Protein AF-A0A316AS11-F1 (afdb_monomer_lite)

pLDDT: mean 76.29, std 13.9, range [40.97, 95.06]

Radius of gyration: 31.16 Å; chains: 1; bounding box: 71×31×83 Å

Sequence (195 aa):
MIQKSISTLSAVLVLALAHVGCCLLPLVALASSSIPFFSFLSEYQDVVAFFQLGMLAYLGFHLSRHYTGKERFHSSLERLTYHLGLVFTVLSLVVGHFEPFHTENQRIAQQQFQFFKTHRRTVLGFTGTFDAGSIKKEITLVKGIRSCRQVALPEAPPTKGSTIGFSITYQTEQVSLEQLIEAFRQKGHRVWVQE

Organism: NCBI:txid1082580

Structure (mmCIF, N/CA/C/O backbone):
data_AF-A0A316AS11-F1
#
_entry.id   AF-A0A316AS11-F1
#
loop_
_atom_site.group_PDB
_atom_site.id
_atom_site.type_symbol
_atom_site.label_atom_id
_atom_site.label_alt_id
_atom_site.label_comp_id
_atom_site.label_asym_id
_atom_site.label_entity_id
_atom_site.label_seq_id
_atom_site.pdbx_PDB_ins_code
_atom_site.Cartn_x
_atom_site.Cartn_y
_atom_site.Cartn_z
_atom_site.occupancy
_atom_site.B_iso_or_equiv
_atom_site.auth_seq_id
_atom_site.auth_comp_id
_atom_site.auth_asym_id
_atom_site.auth_atom_id
_atom_site.pdbx_PDB_model_num
ATOM 1 N N . MET A 1 1 ? 27.652 13.247 -50.507 1.00 41.88 1 MET A N 1
ATOM 2 C CA . MET A 1 1 ? 27.847 13.366 -49.038 1.00 41.88 1 MET A CA 1
ATOM 3 C C . MET A 1 1 ? 26.699 14.096 -48.338 1.00 41.88 1 MET A C 1
ATOM 5 O O . MET A 1 1 ? 26.241 13.597 -47.320 1.00 41.88 1 MET A O 1
ATOM 9 N N . ILE A 1 2 ? 26.169 15.192 -48.896 1.00 41.81 2 ILE A N 1
ATOM 10 C CA . ILE A 1 2 ? 25.086 16.004 -48.295 1.00 41.81 2 ILE A CA 1
ATOM 11 C C . ILE A 1 2 ? 23.794 15.197 -48.033 1.00 41.81 2 ILE A C 1
ATOM 13 O O . ILE A 1 2 ? 23.191 15.309 -46.973 1.00 41.81 2 ILE A O 1
ATOM 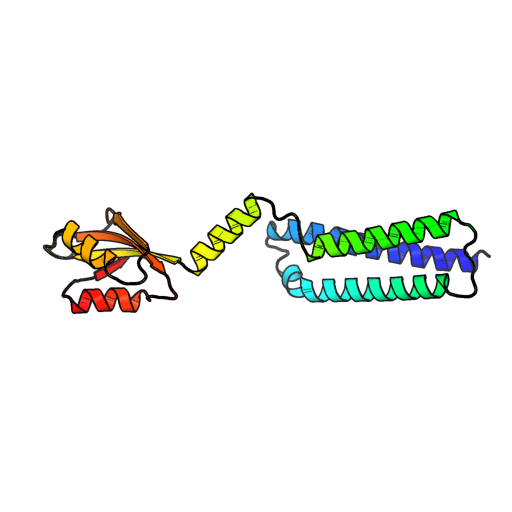17 N N . GLN A 1 3 ? 23.415 14.295 -48.942 1.00 40.97 3 GLN A N 1
ATOM 18 C CA . GLN A 1 3 ? 22.179 13.507 -48.819 1.00 40.97 3 GLN A CA 1
ATOM 19 C C . GLN A 1 3 ? 22.213 12.466 -47.678 1.00 40.97 3 GLN A C 1
ATOM 21 O O . GLN A 1 3 ? 21.189 12.208 -47.053 1.00 40.97 3 GLN A O 1
ATOM 26 N N . LYS A 1 4 ? 23.398 11.921 -47.344 1.00 45.16 4 LYS A N 1
ATOM 27 C CA . LYS A 1 4 ? 23.571 11.053 -46.162 1.00 45.16 4 LYS A CA 1
ATOM 28 C C . LYS A 1 4 ? 23.426 11.861 -44.865 1.00 45.16 4 LYS A C 1
ATOM 30 O O . LYS A 1 4 ? 22.744 11.403 -43.956 1.00 45.16 4 LYS A O 1
ATOM 35 N N . SER A 1 5 ? 23.975 13.081 -44.844 1.00 45.38 5 SER A N 1
ATOM 36 C CA . SER A 1 5 ? 23.954 14.002 -43.697 1.00 45.38 5 SER A CA 1
ATOM 37 C C . SER A 1 5 ? 22.543 14.499 -43.335 1.00 45.38 5 SER A C 1
ATOM 39 O O . SER A 1 5 ? 22.194 14.543 -42.155 1.00 45.38 5 SER A O 1
ATOM 41 N N . ILE A 1 6 ? 21.695 14.787 -44.330 1.00 52.84 6 ILE A N 1
ATOM 42 C CA . ILE A 1 6 ? 20.301 15.213 -44.097 1.00 52.84 6 ILE A CA 1
ATOM 43 C C . ILE A 1 6 ? 19.464 14.066 -43.506 1.00 52.84 6 ILE A C 1
ATOM 45 O O . ILE A 1 6 ? 18.706 14.282 -42.559 1.00 52.84 6 ILE A O 1
ATOM 49 N N . SER A 1 7 ? 19.642 12.832 -44.000 1.00 55.88 7 SER A N 1
ATOM 50 C CA . SER A 1 7 ? 18.910 11.678 -43.453 1.00 55.88 7 SER A CA 1
ATOM 51 C C . SER A 1 7 ? 19.316 11.389 -42.003 1.00 55.88 7 SER A C 1
ATOM 53 O O . SER A 1 7 ? 18.451 11.164 -41.156 1.00 55.88 7 SER A O 1
ATOM 55 N N . THR A 1 8 ? 20.607 11.523 -41.674 1.00 55.38 8 THR A N 1
ATOM 56 C CA . THR A 1 8 ? 21.099 11.344 -40.303 1.00 55.38 8 THR A CA 1
ATOM 57 C C . THR A 1 8 ? 20.622 12.447 -39.363 1.00 55.38 8 THR A C 1
ATOM 59 O O . THR A 1 8 ? 20.301 12.149 -38.220 1.00 55.38 8 THR A O 1
ATOM 62 N N . LEU A 1 9 ? 20.495 13.696 -39.828 1.00 54.78 9 LEU A N 1
ATOM 63 C CA . LEU A 1 9 ? 20.002 14.800 -38.998 1.00 54.78 9 LEU A CA 1
ATOM 64 C C . LEU A 1 9 ? 18.535 14.596 -38.599 1.00 54.78 9 LEU A C 1
ATOM 66 O O . LEU A 1 9 ? 18.186 14.767 -37.434 1.00 54.78 9 LEU A O 1
ATOM 70 N N . SER A 1 10 ? 17.687 14.184 -39.548 1.00 63.22 10 SER A N 1
ATOM 71 C CA . SER A 1 10 ? 16.273 13.900 -39.268 1.00 63.22 10 SER A CA 1
ATOM 72 C C . SER A 1 10 ? 16.103 12.742 -38.279 1.00 63.22 10 SER A C 1
ATOM 74 O O . SER A 1 10 ? 15.322 12.848 -37.337 1.00 63.22 10 SER A O 1
ATOM 76 N N . ALA A 1 11 ? 16.903 11.680 -38.424 1.00 58.66 11 ALA A N 1
ATOM 77 C CA . ALA A 1 11 ? 16.896 10.549 -37.505 1.00 58.66 11 ALA A CA 1
ATOM 78 C C . ALA A 1 11 ? 17.377 10.947 -36.101 1.00 58.66 11 ALA A C 1
ATOM 80 O O . ALA A 1 11 ? 16.766 10.548 -35.114 1.00 58.66 11 ALA A O 1
ATOM 81 N N . VAL A 1 12 ? 18.424 11.775 -36.000 1.00 65.88 12 VAL A N 1
ATOM 82 C CA . VAL A 1 12 ? 18.933 12.289 -34.718 1.00 65.88 12 VAL A CA 1
ATOM 83 C C . VAL A 1 12 ? 17.917 13.212 -34.046 1.00 65.88 12 VAL A C 1
ATOM 85 O O . VAL A 1 12 ? 17.729 13.110 -32.838 1.00 65.88 12 VAL A O 1
ATOM 88 N N . LEU A 1 13 ? 17.22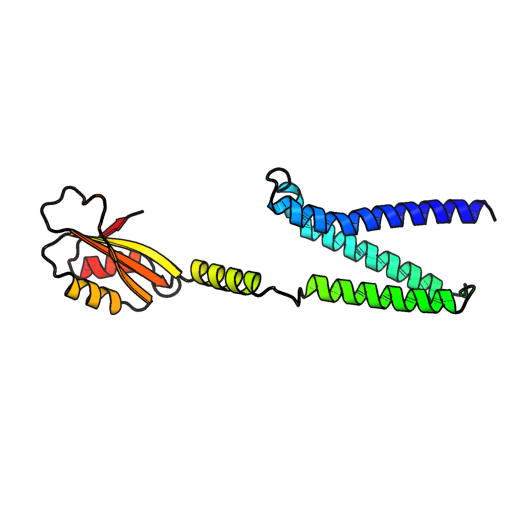1 14.067 -34.801 1.00 66.81 13 LEU A N 1
ATOM 89 C CA . LEU A 1 13 ? 16.189 14.952 -34.256 1.00 66.81 13 LEU A CA 1
ATOM 90 C C . LEU A 1 13 ? 14.982 14.160 -33.737 1.00 66.81 13 LEU A C 1
ATOM 92 O O . LEU A 1 13 ? 14.518 14.414 -32.628 1.00 66.81 13 LEU A O 1
ATOM 96 N N . VAL A 1 14 ? 14.500 13.176 -34.504 1.00 69.31 14 VAL A N 1
ATOM 97 C CA . VAL A 1 14 ? 13.402 12.291 -34.077 1.00 69.31 14 VAL A CA 1
ATOM 98 C C . VAL A 1 14 ? 13.812 11.489 -32.845 1.00 69.31 14 VAL A C 1
ATOM 100 O O . VAL A 1 14 ? 13.037 11.390 -31.899 1.00 69.31 14 VAL A O 1
ATOM 103 N N . LEU A 1 15 ? 15.044 10.977 -32.814 1.00 65.25 15 LEU A N 1
ATOM 104 C CA . LEU A 1 15 ? 15.576 10.251 -31.668 1.00 65.25 15 LEU A CA 1
ATOM 105 C C . LEU A 1 15 ? 15.708 11.145 -30.428 1.00 65.25 15 LEU A C 1
ATOM 107 O O . LEU A 1 15 ? 15.346 10.725 -29.333 1.00 65.25 15 LEU A O 1
ATOM 111 N N . ALA A 1 16 ? 16.175 12.382 -30.596 1.00 68.44 16 ALA A N 1
ATOM 112 C CA . ALA A 1 16 ? 16.285 13.357 -29.518 1.00 68.44 16 ALA A CA 1
ATOM 113 C C . ALA A 1 16 ? 14.906 13.749 -28.974 1.00 68.44 16 ALA A C 1
ATOM 115 O O . ALA A 1 16 ? 14.718 13.757 -27.763 1.00 68.44 16 ALA A O 1
ATOM 116 N N . LEU A 1 17 ? 13.921 14.006 -29.840 1.00 71.44 17 LEU A N 1
ATOM 117 C CA . LEU A 1 17 ? 12.545 14.302 -29.429 1.00 71.44 17 LEU A CA 1
ATOM 118 C C . LEU A 1 17 ? 11.880 13.103 -28.748 1.00 71.44 17 LEU A C 1
ATOM 120 O O . LEU A 1 17 ? 11.210 13.275 -27.733 1.00 71.44 17 LEU A O 1
ATOM 124 N N . ALA A 1 18 ? 12.108 11.889 -29.252 1.00 66.56 18 ALA A N 1
ATOM 125 C CA . ALA A 1 18 ? 11.637 10.665 -28.618 1.00 66.56 18 ALA A CA 1
ATOM 126 C C . ALA A 1 18 ? 12.296 10.450 -27.248 1.00 66.56 18 ALA A C 1
ATOM 128 O O . ALA A 1 18 ? 11.625 10.022 -26.314 1.00 66.56 18 ALA A O 1
ATOM 129 N N . HIS A 1 19 ? 13.577 10.792 -27.095 1.00 67.25 19 HIS A N 1
ATOM 130 C CA . HIS A 1 19 ? 14.283 10.705 -25.819 1.00 67.25 19 HIS A CA 1
ATOM 131 C C . HIS A 1 19 ? 13.829 11.786 -24.833 1.00 67.25 19 HIS A C 1
ATOM 133 O O . HIS A 1 19 ? 13.587 11.482 -23.673 1.00 67.25 19 HIS A O 1
ATOM 139 N N . VAL A 1 20 ? 13.619 13.022 -25.292 1.00 71.19 20 VAL A N 1
ATOM 140 C CA . VAL A 1 20 ? 13.018 14.104 -24.498 1.00 71.19 20 VAL A CA 1
ATOM 141 C C . VAL A 1 20 ? 11.616 13.706 -24.046 1.00 71.19 20 VAL A C 1
ATOM 143 O O . VAL A 1 20 ? 11.315 13.821 -22.864 1.00 71.19 20 VAL A O 1
ATOM 146 N N . GLY A 1 21 ? 10.794 13.152 -24.940 1.00 66.75 21 GLY A N 1
ATOM 147 C CA . GLY A 1 21 ? 9.492 12.587 -24.596 1.00 66.75 21 GLY A CA 1
ATOM 148 C C . GLY A 1 21 ? 9.612 11.456 -23.575 1.00 66.75 21 GLY A C 1
ATOM 149 O O . GLY A 1 21 ? 8.926 11.485 -22.565 1.00 66.75 21 GLY A O 1
ATOM 150 N N . CYS A 1 22 ? 10.528 10.509 -23.783 1.00 65.44 22 CYS A N 1
ATOM 151 C CA . CYS A 1 22 ? 10.764 9.358 -22.908 1.00 65.44 22 CYS A CA 1
ATOM 152 C C . CYS A 1 22 ? 11.313 9.732 -21.521 1.00 65.44 22 CYS A C 1
ATOM 154 O O . CYS A 1 22 ? 11.000 9.051 -20.552 1.00 65.44 22 CYS A O 1
ATOM 156 N N . CYS A 1 23 ? 12.113 10.794 -21.413 1.00 65.69 23 CYS A N 1
ATOM 157 C CA . CYS A 1 23 ? 12.719 11.256 -20.162 1.00 65.69 23 CYS A CA 1
ATOM 158 C C . CYS A 1 23 ? 11.839 12.276 -19.425 1.00 65.69 23 CYS A C 1
ATOM 160 O O . CYS A 1 23 ? 11.855 12.320 -18.196 1.00 65.69 23 CYS A O 1
ATOM 162 N N . LEU A 1 24 ? 11.044 13.073 -20.148 1.00 68.00 24 LEU A N 1
ATOM 163 C CA . LEU A 1 24 ? 10.079 13.994 -19.547 1.00 68.00 24 LEU A CA 1
ATOM 164 C C . LEU A 1 24 ? 8.784 13.296 -19.143 1.00 68.00 24 LEU A C 1
ATOM 166 O O . LEU A 1 24 ? 8.200 13.711 -18.152 1.00 68.00 24 LEU A O 1
ATOM 170 N N . LEU A 1 25 ? 8.332 12.244 -19.835 1.00 66.00 25 LEU A N 1
ATOM 171 C CA . LEU A 1 25 ? 7.085 11.555 -19.470 1.00 66.00 25 LEU A CA 1
ATOM 172 C C . LEU A 1 25 ? 7.081 11.019 -18.032 1.00 66.00 25 LEU A C 1
ATOM 174 O O . LEU A 1 25 ? 6.086 11.240 -17.355 1.00 66.00 25 LEU A O 1
ATOM 178 N N . PRO A 1 26 ? 8.153 10.382 -17.524 1.00 60.16 26 PRO A N 1
ATOM 179 C CA . PRO A 1 26 ? 8.229 9.962 -16.126 1.00 60.16 26 PRO A CA 1
ATOM 180 C C . PRO A 1 26 ? 8.179 11.142 -15.149 1.00 60.16 26 PRO A C 1
ATOM 182 O O . PRO A 1 26 ? 7.516 11.064 -14.119 1.00 60.16 26 PRO A O 1
ATOM 185 N N . LEU A 1 27 ? 8.824 12.265 -15.486 1.00 62.72 27 LEU A N 1
ATOM 186 C CA . LEU A 1 27 ? 8.782 13.493 -14.682 1.00 62.72 27 LEU A CA 1
ATOM 187 C C . LEU A 1 27 ? 7.384 14.125 -14.687 1.00 62.72 27 LEU A C 1
ATOM 189 O O . LEU A 1 27 ? 6.894 14.558 -13.645 1.00 62.72 27 LEU A O 1
ATOM 193 N N . VAL A 1 28 ? 6.718 14.128 -15.843 1.00 63.88 28 VAL A N 1
ATOM 194 C CA . VAL A 1 28 ? 5.332 14.575 -15.998 1.00 63.88 28 VAL A CA 1
ATOM 195 C C . VAL A 1 28 ? 4.384 13.625 -15.274 1.00 63.88 28 VAL A C 1
ATOM 197 O O . VAL A 1 28 ? 3.468 14.104 -14.625 1.00 63.88 28 VAL A O 1
ATOM 200 N N . ALA A 1 29 ? 4.617 12.313 -15.299 1.00 56.56 29 ALA A N 1
ATOM 201 C CA . ALA A 1 29 ? 3.821 11.322 -14.580 1.00 56.56 29 ALA A CA 1
ATOM 202 C C . ALA A 1 29 ? 3.946 11.496 -13.055 1.00 56.56 29 ALA A C 1
ATOM 204 O O . ALA A 1 29 ? 2.936 11.524 -12.350 1.00 56.56 29 ALA A O 1
ATOM 205 N N . LEU A 1 30 ? 5.155 11.728 -12.537 1.00 57.88 30 LEU A N 1
ATOM 206 C CA . LEU A 1 30 ? 5.358 12.049 -11.121 1.00 57.88 30 LEU A CA 1
ATOM 207 C C . LEU A 1 30 ? 4.658 13.358 -10.728 1.00 57.88 30 LEU A C 1
ATOM 209 O O . LEU A 1 30 ? 3.939 13.387 -9.728 1.00 57.88 30 LEU A O 1
ATOM 213 N N . ALA A 1 31 ? 4.785 14.409 -11.542 1.00 59.03 31 ALA A N 1
ATOM 214 C CA . ALA A 1 31 ? 4.071 15.670 -11.331 1.00 59.03 31 ALA A CA 1
ATOM 215 C C . ALA A 1 31 ? 2.543 15.521 -11.489 1.00 59.03 31 ALA A C 1
ATOM 217 O O . ALA A 1 31 ? 1.775 16.204 -10.814 1.00 59.03 31 ALA A O 1
ATOM 218 N N . SER A 1 32 ? 2.085 14.600 -12.339 1.00 54.12 32 SER A N 1
ATOM 219 C CA . SER A 1 32 ? 0.670 14.390 -12.652 1.00 54.12 32 SER A CA 1
ATOM 220 C C . SER A 1 32 ? -0.134 13.815 -11.495 1.00 54.12 32 SER A C 1
ATOM 222 O O . SER A 1 32 ? -1.312 14.130 -11.370 1.00 54.12 32 SER A O 1
ATOM 224 N N . SER A 1 33 ? 0.508 13.073 -10.586 1.00 52.78 33 SER A N 1
ATOM 225 C CA . SER A 1 33 ? -0.115 12.639 -9.327 1.00 52.78 33 SER A CA 1
ATOM 226 C C . SER A 1 33 ? -0.617 13.818 -8.473 1.00 52.78 33 SER A C 1
ATOM 228 O O . SER A 1 33 ? -1.484 13.645 -7.620 1.00 52.78 33 SER A O 1
ATOM 230 N N . SER A 1 34 ? -0.108 15.027 -8.739 1.00 56.34 34 SER A N 1
ATOM 231 C CA . SER A 1 34 ? -0.479 16.274 -8.066 1.00 56.34 34 SER A CA 1
ATOM 232 C C . SER A 1 34 ? -1.544 17.083 -8.825 1.00 56.34 34 SER A C 1
ATOM 234 O O . SER A 1 34 ? -2.048 18.067 -8.286 1.00 56.34 34 SER A O 1
ATOM 236 N N . ILE A 1 35 ? -1.877 16.716 -10.073 1.00 57.84 35 ILE A N 1
ATOM 237 C CA . ILE A 1 35 ? -2.745 17.501 -10.965 1.00 57.84 35 ILE A CA 1
ATOM 238 C C . ILE A 1 35 ? -3.905 16.623 -11.483 1.00 57.84 35 ILE A C 1
ATOM 240 O O . ILE A 1 35 ? -3.688 15.742 -12.315 1.00 57.84 35 ILE A O 1
ATOM 244 N N . PRO A 1 36 ? -5.163 16.887 -11.080 1.00 57.53 36 PRO A N 1
ATOM 245 C CA . PRO A 1 36 ? -6.306 15.996 -11.330 1.00 57.53 36 PRO A CA 1
ATOM 246 C C . PRO A 1 36 ? -6.672 15.781 -12.812 1.00 57.53 36 PRO A C 1
ATOM 248 O O . PRO A 1 36 ? -7.390 14.839 -13.130 1.00 57.53 36 PRO A O 1
ATOM 251 N N . PHE A 1 37 ? -6.170 16.609 -13.733 1.00 62.06 37 PHE A N 1
ATOM 252 C CA . PHE A 1 37 ? -6.450 16.507 -15.174 1.00 62.06 37 PHE A CA 1
ATOM 253 C C . PHE A 1 37 ? -5.656 15.418 -15.913 1.00 62.06 37 PHE A C 1
ATOM 255 O O . PHE A 1 37 ? -5.973 15.113 -17.060 1.00 62.06 37 PHE A O 1
ATOM 262 N N . PHE A 1 38 ? -4.640 14.823 -15.286 1.00 61.22 38 PHE A N 1
ATOM 263 C CA . PHE A 1 38 ? -3.757 13.849 -15.940 1.00 61.22 38 PHE A CA 1
ATOM 264 C C . PHE A 1 38 ? 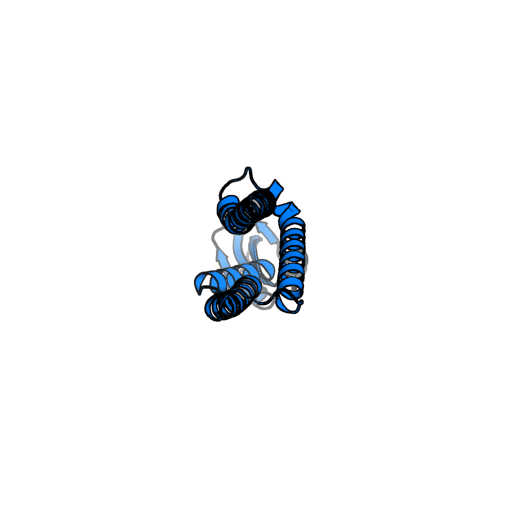-4.039 12.386 -15.565 1.00 61.22 38 PHE A C 1
ATOM 266 O O . PHE A 1 38 ? -3.283 11.500 -15.962 1.00 61.22 38 PHE A O 1
ATOM 273 N N . SER A 1 39 ? -5.136 12.101 -14.857 1.00 61.91 39 SER A N 1
ATOM 274 C CA . SER A 1 39 ? -5.532 10.727 -14.504 1.00 61.91 39 SER A CA 1
ATOM 275 C C . SER A 1 39 ? -5.622 9.802 -15.725 1.00 61.91 39 SER A C 1
ATOM 277 O O . SER A 1 39 ? -5.195 8.653 -15.649 1.00 61.91 39 SER A O 1
ATOM 279 N N . PHE A 1 40 ? -6.059 10.323 -16.877 1.00 70.12 40 PHE A N 1
ATOM 280 C CA . PHE A 1 40 ? -6.095 9.595 -18.149 1.00 70.12 40 PHE A CA 1
ATOM 281 C C . PHE A 1 40 ? -4.730 9.022 -18.564 1.00 70.12 40 PHE A C 1
ATOM 283 O O . PHE A 1 40 ? -4.670 7.919 -19.088 1.00 70.12 40 PHE A O 1
ATOM 290 N N . LEU A 1 41 ? -3.617 9.726 -18.312 1.00 64.81 41 LEU A N 1
ATOM 291 C CA . LEU A 1 41 ? -2.284 9.247 -18.704 1.00 64.81 41 LEU A CA 1
ATOM 292 C C . LEU A 1 41 ? -1.807 8.066 -17.849 1.00 64.81 41 LEU A C 1
ATOM 294 O O . LEU A 1 41 ? -1.042 7.236 -18.335 1.00 64.81 41 LEU A O 1
ATOM 298 N N . SER A 1 42 ? -2.263 7.987 -16.595 1.00 66.81 42 SER A N 1
ATOM 299 C CA . SER A 1 42 ? -1.884 6.907 -15.676 1.00 66.81 42 SER A CA 1
ATOM 300 C C . SER A 1 42 ? -2.421 5.542 -16.119 1.00 66.81 42 SER A C 1
ATOM 302 O O . SER A 1 42 ? -1.749 4.533 -15.938 1.00 66.81 42 SER A O 1
ATOM 304 N N . GLU A 1 43 ? -3.572 5.514 -16.798 1.00 75.00 43 GLU A N 1
ATOM 305 C CA . GLU A 1 43 ? -4.185 4.282 -17.311 1.00 75.00 43 GLU A CA 1
ATOM 306 C C . GLU A 1 43 ? -3.375 3.646 -18.456 1.00 75.00 43 GLU A C 1
ATOM 308 O O . GLU A 1 43 ? -3.383 2.430 -18.628 1.00 75.00 43 GLU A O 1
ATOM 313 N N . TYR A 1 44 ? -2.609 4.448 -19.205 1.00 74.75 44 TYR A N 1
ATOM 314 C CA . TYR A 1 44 ? -1.767 3.978 -20.316 1.00 74.75 44 TYR A CA 1
ATOM 315 C C . TYR A 1 44 ? -0.287 3.859 -19.950 1.00 74.75 44 TYR A C 1
ATOM 317 O O . TYR A 1 44 ? 0.549 3.678 -20.840 1.00 74.75 44 TYR A O 1
ATOM 325 N N . GLN A 1 45 ? 0.060 3.957 -18.664 1.00 69.88 45 GLN A N 1
ATOM 326 C CA . GLN A 1 45 ? 1.450 3.927 -18.211 1.00 69.88 45 GLN A CA 1
ATOM 327 C C . GLN A 1 45 ? 2.186 2.674 -18.708 1.00 69.88 45 GLN A C 1
ATOM 329 O O . GLN A 1 45 ? 3.291 2.784 -19.244 1.00 69.88 45 GLN A O 1
ATOM 334 N N . ASP A 1 46 ? 1.544 1.507 -18.622 1.00 73.12 46 ASP A N 1
ATOM 335 C CA . ASP A 1 46 ? 2.124 0.241 -19.074 1.00 73.12 46 ASP A CA 1
ATOM 336 C C . ASP A 1 46 ? 2.343 0.222 -20.592 1.00 73.12 46 ASP A C 1
ATOM 338 O O . ASP A 1 46 ? 3.406 -0.175 -21.067 1.00 73.12 46 ASP A O 1
ATOM 342 N N . VAL A 1 47 ? 1.372 0.713 -21.371 1.00 77.00 47 VAL A N 1
ATOM 343 C CA . VAL A 1 47 ? 1.463 0.779 -22.841 1.00 77.00 47 VAL A CA 1
ATOM 344 C C . VAL A 1 47 ? 2.628 1.668 -23.270 1.00 77.00 47 VAL A C 1
ATOM 346 O O . VAL A 1 47 ? 3.405 1.298 -24.155 1.00 77.00 47 VAL A O 1
ATOM 349 N N . VAL A 1 48 ? 2.785 2.825 -22.623 1.00 71.44 48 VAL A N 1
ATOM 350 C CA . VAL A 1 48 ? 3.897 3.740 -22.896 1.00 71.44 48 VAL A CA 1
ATOM 351 C C . VAL A 1 48 ? 5.232 3.107 -22.498 1.00 71.44 48 VAL A C 1
ATOM 353 O O . VAL A 1 48 ? 6.185 3.189 -23.273 1.00 71.44 48 VAL A O 1
ATOM 356 N N . ALA A 1 49 ? 5.305 2.420 -21.355 1.00 70.38 49 ALA A N 1
ATOM 357 C CA . ALA A 1 49 ? 6.514 1.718 -20.926 1.00 70.38 49 ALA A CA 1
ATOM 358 C C . ALA A 1 49 ? 6.915 0.601 -21.909 1.00 70.38 49 ALA A C 1
ATOM 360 O O . ALA A 1 49 ? 8.084 0.500 -22.292 1.00 70.38 49 ALA A O 1
ATOM 361 N N . PHE A 1 50 ? 5.955 -0.195 -22.394 1.00 78.38 50 PHE A N 1
ATOM 362 C CA . PHE A 1 50 ? 6.206 -1.212 -23.421 1.00 78.38 50 PHE A CA 1
ATOM 363 C C . PHE A 1 50 ? 6.678 -0.601 -24.740 1.00 78.38 50 PHE A C 1
ATOM 365 O O . PHE A 1 50 ? 7.621 -1.110 -25.350 1.00 78.38 50 PHE A O 1
ATOM 372 N N . PHE A 1 51 ? 6.068 0.504 -25.172 1.00 76.94 51 PHE A N 1
ATOM 373 C CA . PHE A 1 51 ? 6.505 1.221 -26.368 1.00 76.94 51 PHE A CA 1
ATOM 374 C C . PHE A 1 51 ? 7.942 1.744 -26.222 1.00 76.94 51 PHE A C 1
ATOM 376 O O . PHE A 1 51 ? 8.757 1.575 -27.130 1.00 76.94 51 PHE A O 1
ATOM 383 N N . GLN A 1 52 ? 8.285 2.312 -25.063 1.00 70.62 52 GLN A N 1
ATOM 384 C CA . GLN A 1 52 ? 9.640 2.779 -24.757 1.00 70.62 52 GLN A CA 1
ATOM 385 C C . GLN A 1 52 ? 10.657 1.633 -24.759 1.00 70.62 52 GLN A C 1
ATOM 387 O O . GLN A 1 52 ? 11.722 1.767 -25.364 1.00 70.62 52 GLN A O 1
ATOM 392 N N . LEU A 1 53 ? 10.324 0.491 -24.151 1.00 75.94 53 LEU A N 1
ATOM 393 C CA . LEU A 1 53 ? 11.162 -0.712 -24.183 1.00 75.94 53 LEU A CA 1
ATOM 394 C C . LEU A 1 53 ? 11.356 -1.236 -25.609 1.00 75.94 53 LEU A C 1
ATOM 396 O O . LEU A 1 53 ? 12.480 -1.555 -25.994 1.00 75.94 53 LEU A O 1
ATOM 400 N N . GLY A 1 54 ? 10.290 -1.282 -26.411 1.00 80.19 54 GLY A N 1
ATOM 401 C CA . GLY A 1 54 ? 10.356 -1.687 -27.815 1.00 80.19 54 GLY A CA 1
ATOM 402 C C . GLY A 1 54 ? 11.236 -0.752 -28.645 1.00 80.19 54 GLY A C 1
ATOM 403 O O . GLY A 1 54 ? 12.076 -1.212 -29.418 1.00 80.19 54 GLY A O 1
ATOM 404 N N . MET A 1 55 ? 11.107 0.558 -28.435 1.00 73.31 55 MET A N 1
ATOM 405 C CA . MET A 1 55 ? 11.940 1.567 -29.086 1.00 73.31 55 MET A CA 1
ATOM 406 C C . MET A 1 55 ? 13.410 1.431 -28.670 1.00 73.31 55 MET A C 1
ATOM 408 O O . MET A 1 55 ? 14.290 1.439 -29.532 1.00 73.31 55 MET A O 1
ATOM 412 N N . LEU A 1 56 ? 13.685 1.241 -27.376 1.00 72.50 56 LEU A N 1
ATOM 413 C CA . LEU A 1 56 ? 15.033 1.015 -26.855 1.00 72.50 56 LEU A CA 1
ATOM 414 C C . LEU A 1 56 ? 15.652 -0.261 -27.437 1.00 72.50 56 LEU A C 1
ATOM 416 O O . LEU A 1 56 ? 16.805 -0.238 -27.863 1.00 72.50 56 LEU A O 1
ATOM 420 N N . ALA A 1 57 ? 14.891 -1.355 -27.507 1.00 78.81 57 ALA A N 1
ATOM 421 C CA . ALA A 1 57 ? 15.337 -2.611 -28.100 1.00 78.81 57 ALA A CA 1
ATOM 422 C C . ALA A 1 57 ? 15.614 -2.462 -29.603 1.00 78.81 57 ALA A C 1
ATOM 424 O O . ALA A 1 57 ? 16.648 -2.924 -30.085 1.00 78.81 57 ALA A O 1
ATOM 425 N N . TYR A 1 58 ? 14.737 -1.771 -30.335 1.00 79.81 58 TYR A N 1
ATOM 426 C CA . TYR A 1 58 ? 14.918 -1.484 -31.758 1.00 79.81 58 TYR A CA 1
ATOM 427 C C . TYR A 1 58 ? 16.182 -0.652 -32.014 1.00 79.81 58 TYR A C 1
ATOM 429 O O . TYR A 1 58 ? 17.006 -1.011 -32.858 1.00 79.81 58 TYR A O 1
ATOM 437 N N . LEU A 1 59 ? 16.374 0.426 -31.251 1.00 70.75 59 LEU A N 1
ATOM 438 C CA . LEU A 1 59 ? 17.562 1.276 -31.330 1.00 70.75 59 LEU A CA 1
ATOM 439 C C . LEU A 1 59 ? 18.826 0.523 -30.932 1.00 70.75 59 LEU A C 1
ATOM 441 O O . LEU A 1 59 ? 19.825 0.602 -31.642 1.00 70.75 59 LEU A O 1
ATOM 445 N N . GLY A 1 60 ? 18.774 -0.238 -29.840 1.00 73.19 60 GLY A N 1
ATOM 446 C CA . GLY A 1 60 ? 19.873 -1.073 -29.370 1.00 73.19 60 GLY A CA 1
ATOM 447 C C . GLY A 1 60 ? 20.272 -2.118 -30.406 1.00 73.19 60 GLY A C 1
ATOM 448 O O . GLY A 1 60 ? 21.458 -2.282 -30.682 1.00 73.19 60 GLY A O 1
ATOM 449 N N . PHE A 1 61 ? 19.300 -2.763 -31.054 1.00 79.56 61 PHE A N 1
ATOM 450 C CA . PHE A 1 61 ? 19.543 -3.697 -32.151 1.00 79.56 61 PHE A CA 1
ATOM 451 C C . PHE A 1 61 ? 20.150 -2.998 -33.370 1.00 79.56 61 PHE A C 1
ATOM 453 O O . PHE A 1 61 ? 21.130 -3.485 -33.933 1.00 79.56 61 PHE A O 1
ATOM 460 N N . HIS A 1 62 ? 19.609 -1.847 -33.774 1.00 72.25 62 HIS A N 1
ATOM 461 C CA . HIS A 1 62 ? 20.104 -1.119 -34.938 1.00 72.25 62 HIS A CA 1
ATOM 462 C C . HIS A 1 62 ? 21.521 -0.573 -34.712 1.00 72.25 62 HIS A C 1
ATOM 464 O O . HIS A 1 62 ? 22.366 -0.698 -35.603 1.00 72.25 62 HIS A O 1
ATOM 470 N N . LEU A 1 63 ? 21.812 -0.036 -33.518 1.00 69.81 63 LEU A N 1
ATOM 471 C CA . LEU A 1 63 ? 23.172 0.318 -33.111 1.00 69.81 63 LEU A CA 1
ATOM 472 C C . LEU A 1 63 ? 24.054 -0.927 -33.097 1.00 69.81 63 LEU A C 1
ATOM 474 O O . LEU A 1 63 ? 25.059 -0.948 -33.790 1.00 69.81 63 LEU A O 1
ATOM 478 N N . SER A 1 64 ? 23.667 -1.992 -32.396 1.00 71.56 64 SER A N 1
ATOM 479 C CA . SER A 1 64 ? 24.467 -3.218 -32.320 1.00 71.56 64 SER A CA 1
ATOM 480 C C . SER A 1 64 ? 24.821 -3.749 -33.713 1.00 71.56 64 SER A C 1
ATOM 482 O O . SER A 1 64 ? 25.993 -3.991 -33.986 1.00 71.56 64 SER A O 1
ATOM 484 N N . ARG A 1 65 ? 23.857 -3.796 -34.641 1.00 71.38 65 ARG A N 1
ATOM 485 C CA . ARG A 1 65 ? 24.067 -4.231 -36.030 1.00 71.38 65 ARG A CA 1
ATOM 486 C C . ARG A 1 65 ? 24.999 -3.306 -36.817 1.00 71.38 65 ARG A C 1
ATOM 488 O O . ARG A 1 65 ? 25.821 -3.795 -37.590 1.00 71.38 65 ARG A O 1
ATOM 495 N N . HIS A 1 66 ? 24.883 -1.991 -36.635 1.00 66.12 66 HIS A N 1
ATOM 496 C CA . HIS A 1 66 ? 25.801 -1.016 -37.234 1.00 66.12 66 HIS A CA 1
ATOM 497 C C . HIS A 1 66 ? 27.221 -1.148 -36.652 1.00 66.12 66 HIS A C 1
ATOM 499 O O . HIS A 1 66 ? 28.199 -0.897 -37.347 1.00 66.12 66 HIS A O 1
ATOM 505 N N . TYR A 1 67 ? 27.337 -1.586 -35.399 1.00 63.72 67 TYR A N 1
ATOM 506 C CA . TYR A 1 67 ? 28.589 -1.677 -34.648 1.00 63.72 67 TYR A CA 1
ATOM 507 C C . TYR A 1 67 ? 29.334 -3.004 -34.852 1.00 63.72 67 TYR A C 1
ATOM 509 O O . TYR A 1 67 ? 30.564 -3.023 -34.875 1.00 63.72 67 TYR A O 1
ATOM 517 N N . THR A 1 68 ? 28.613 -4.120 -34.995 1.00 65.75 68 THR A N 1
ATOM 518 C CA . THR A 1 68 ? 29.181 -5.440 -35.325 1.00 65.75 68 THR A CA 1
ATOM 519 C C . THR A 1 68 ? 29.279 -5.681 -36.835 1.00 65.75 68 THR A C 1
ATOM 521 O O . THR A 1 68 ? 29.859 -6.678 -37.262 1.00 65.75 68 THR A O 1
ATOM 524 N N . GLY A 1 69 ? 28.696 -4.796 -37.650 1.00 62.25 69 GLY A N 1
ATOM 525 C CA . GLY A 1 69 ? 28.753 -4.827 -39.110 1.00 62.25 69 GLY A CA 1
ATOM 526 C C . GLY A 1 69 ? 30.074 -4.306 -39.699 1.00 62.25 69 GLY A C 1
ATOM 527 O O . GLY A 1 69 ? 30.999 -3.919 -38.993 1.00 62.25 69 GLY A O 1
ATOM 528 N N . LYS A 1 70 ? 30.168 -4.289 -41.037 1.00 52.22 70 LYS A N 1
ATOM 529 C CA . LYS A 1 70 ? 31.380 -3.899 -41.794 1.00 52.22 70 LYS A CA 1
ATOM 530 C C . LYS A 1 70 ? 31.755 -2.410 -41.693 1.00 52.22 70 LYS A C 1
ATOM 532 O O . LYS A 1 70 ? 32.852 -2.046 -42.115 1.00 52.22 70 LYS A O 1
ATOM 537 N N . GLU A 1 71 ? 30.881 -1.555 -41.166 1.00 55.88 71 GLU A N 1
ATOM 538 C CA . GLU A 1 71 ? 31.160 -0.128 -40.998 1.00 55.88 71 GLU A CA 1
ATOM 539 C C . GLU A 1 71 ? 31.912 0.095 -39.683 1.00 55.88 71 GLU A C 1
ATOM 541 O O . GLU A 1 71 ? 31.333 0.222 -38.609 1.00 55.88 71 GLU A O 1
ATOM 546 N N . ARG A 1 72 ? 33.248 0.078 -39.770 1.00 57.88 72 ARG A N 1
ATOM 547 C CA . ARG A 1 72 ? 34.127 0.377 -38.636 1.00 57.88 72 ARG A CA 1
ATOM 548 C C . ARG A 1 72 ? 33.842 1.788 -38.119 1.00 57.88 72 ARG A C 1
ATOM 550 O O . ARG A 1 72 ? 33.750 2.736 -38.902 1.00 57.88 72 ARG A O 1
ATOM 557 N N . PHE A 1 73 ? 33.800 1.921 -36.797 1.00 55.88 73 PHE A N 1
ATOM 558 C CA . PHE A 1 73 ? 33.953 3.209 -36.130 1.00 55.88 73 PHE A CA 1
ATOM 559 C C . PHE A 1 73 ? 35.096 4.004 -36.733 1.00 55.88 73 PHE A C 1
ATOM 561 O O . PHE A 1 73 ? 36.145 3.443 -37.070 1.00 55.88 73 PHE A O 1
ATOM 568 N N . HIS A 1 74 ? 34.894 5.308 -36.835 1.00 63.38 74 HIS A N 1
ATOM 569 C CA . HIS A 1 74 ? 35.917 6.187 -37.367 1.00 63.38 74 HIS A CA 1
ATOM 570 C C . HIS A 1 74 ? 37.013 6.435 -36.314 1.00 63.38 74 HIS A C 1
ATOM 572 O O . HIS A 1 74 ? 38.146 6.731 -36.693 1.00 63.38 74 HIS A O 1
ATOM 578 N N . SER A 1 75 ? 36.739 6.229 -35.010 1.00 72.12 75 SER A N 1
ATOM 579 C CA . SER A 1 75 ? 37.750 6.343 -33.941 1.00 72.12 75 SER A CA 1
ATOM 580 C C . SER A 1 75 ? 37.546 5.418 -32.722 1.00 72.12 75 SER A C 1
ATOM 582 O O . SER A 1 75 ? 36.438 4.991 -32.401 1.00 72.12 75 SER A O 1
ATOM 584 N N . SER A 1 76 ? 38.627 5.146 -31.975 1.00 76.06 76 SER A N 1
ATOM 585 C CA . SER A 1 76 ? 38.589 4.410 -30.693 1.00 76.06 76 SER A CA 1
ATOM 586 C C . SER A 1 76 ? 37.761 5.114 -29.612 1.00 76.06 76 SER A C 1
ATOM 588 O O . SER A 1 76 ? 37.244 4.461 -28.706 1.00 76.06 76 SER A O 1
ATOM 590 N N . LEU A 1 77 ? 37.628 6.440 -29.710 1.00 75.00 77 LEU A N 1
ATOM 591 C CA . LEU A 1 77 ? 36.883 7.262 -28.760 1.00 75.00 77 LEU A CA 1
ATOM 592 C C . LEU A 1 77 ? 35.374 7.024 -28.911 1.00 75.00 77 LEU A C 1
ATOM 594 O O . LEU A 1 77 ? 34.696 6.805 -27.912 1.00 75.00 77 LEU A O 1
ATOM 598 N N . GLU A 1 78 ? 34.874 6.944 -30.149 1.00 70.19 78 GLU A N 1
ATOM 599 C CA . GLU A 1 78 ? 33.471 6.596 -30.440 1.00 70.19 78 GLU A CA 1
ATOM 600 C C . GLU A 1 78 ? 33.086 5.215 -29.891 1.00 70.19 78 GLU A C 1
ATOM 602 O O . GLU A 1 78 ? 31.974 5.002 -29.406 1.00 70.19 78 GLU A O 1
ATOM 607 N N . ARG A 1 79 ? 34.023 4.261 -29.922 1.00 72.00 79 ARG A N 1
ATOM 608 C CA . ARG A 1 79 ? 33.802 2.926 -29.359 1.00 72.00 79 ARG A CA 1
ATOM 609 C C . ARG A 1 79 ? 33.667 2.961 -27.840 1.00 72.00 79 ARG A C 1
ATOM 611 O O . ARG A 1 79 ? 32.803 2.286 -27.283 1.00 72.00 79 ARG A O 1
ATOM 618 N N . LEU A 1 80 ? 34.516 3.740 -27.173 1.00 77.12 80 LEU A N 1
ATOM 619 C CA . LEU A 1 80 ? 34.480 3.895 -25.722 1.00 77.12 80 LEU A CA 1
ATOM 620 C C . LEU A 1 80 ? 33.193 4.597 -25.266 1.00 77.12 80 LEU A C 1
ATOM 622 O O . LEU A 1 80 ? 32.544 4.123 -24.334 1.00 77.12 80 LEU A O 1
ATOM 626 N N . THR A 1 81 ? 32.797 5.685 -25.934 1.00 73.31 81 THR A N 1
ATOM 627 C CA . THR A 1 81 ? 31.580 6.436 -25.582 1.00 73.31 81 THR A CA 1
ATOM 628 C C . THR A 1 81 ? 30.323 5.596 -25.746 1.00 73.31 81 THR A C 1
ATOM 630 O O . THR A 1 81 ? 29.437 5.669 -24.898 1.00 73.31 81 THR A O 1
ATOM 633 N N . TYR A 1 82 ? 30.265 4.735 -26.762 1.00 73.19 82 TYR A N 1
ATOM 634 C CA . TYR A 1 82 ? 29.177 3.772 -26.900 1.00 73.19 82 TYR A CA 1
ATOM 635 C C . TYR A 1 82 ? 29.090 2.791 -25.734 1.00 73.19 82 TYR A C 1
ATOM 637 O O . TYR A 1 82 ? 28.011 2.607 -25.175 1.00 73.19 82 TYR A O 1
ATOM 645 N N . HIS A 1 83 ? 30.205 2.162 -25.350 1.00 77.25 83 HIS A N 1
ATOM 646 C CA . HIS A 1 83 ? 30.192 1.204 -24.244 1.00 77.25 83 HIS A CA 1
ATOM 647 C C . HIS A 1 83 ? 29.803 1.875 -22.927 1.00 77.25 83 HIS A C 1
ATOM 649 O O . HIS A 1 83 ? 28.999 1.319 -22.182 1.00 77.25 83 HIS A O 1
ATOM 655 N N . LEU A 1 84 ? 30.306 3.086 -22.672 1.00 76.38 84 LEU A N 1
ATOM 656 C CA . LEU A 1 84 ? 29.897 3.872 -21.510 1.00 76.38 84 LEU A CA 1
ATOM 657 C C . LEU A 1 84 ? 28.402 4.202 -21.559 1.00 76.38 84 LEU A C 1
ATOM 659 O O . LEU A 1 84 ? 27.702 3.962 -20.580 1.00 76.38 84 LEU A O 1
ATOM 663 N N . GLY A 1 85 ? 27.894 4.681 -22.697 1.00 74.00 85 GLY A N 1
ATOM 664 C CA . GLY A 1 85 ? 26.473 4.981 -22.874 1.00 74.00 85 GLY A CA 1
ATOM 665 C C . GLY A 1 85 ? 25.575 3.761 -22.659 1.00 74.00 85 GLY A C 1
ATOM 666 O O . GLY A 1 85 ? 24.553 3.859 -21.979 1.00 74.00 85 GLY A O 1
ATOM 667 N N . LEU A 1 86 ? 25.978 2.593 -23.167 1.00 75.94 86 LEU A N 1
ATOM 668 C CA . LEU A 1 86 ? 25.268 1.332 -22.953 1.00 75.94 86 LEU A CA 1
ATOM 669 C C . LEU A 1 86 ? 25.229 0.961 -21.464 1.00 75.94 86 LEU A C 1
ATOM 671 O O . LEU A 1 86 ? 24.160 0.651 -20.943 1.00 75.94 86 LEU A O 1
ATOM 675 N N . VAL A 1 87 ? 26.373 1.032 -20.774 1.00 78.44 87 VAL A N 1
ATOM 676 C CA . VAL A 1 87 ? 26.461 0.744 -19.334 1.00 78.44 87 VAL A CA 1
ATOM 677 C C . VAL A 1 87 ? 25.566 1.692 -18.541 1.00 78.44 87 VAL A C 1
ATOM 679 O O . VAL A 1 87 ? 24.772 1.216 -17.735 1.00 78.44 87 VAL A O 1
ATOM 682 N N . PHE A 1 88 ? 25.628 3.001 -18.803 1.00 75.69 88 PHE A N 1
ATOM 683 C CA . PHE A 1 88 ? 24.758 3.981 -18.148 1.00 75.69 88 PHE A CA 1
ATOM 684 C C . PHE A 1 88 ? 23.277 3.692 -18.396 1.00 75.69 88 PHE A C 1
ATOM 686 O O . PHE A 1 88 ? 22.498 3.691 -17.450 1.00 75.69 88 PHE A O 1
ATOM 693 N N . THR A 1 89 ? 22.894 3.374 -19.635 1.00 72.69 89 THR A N 1
ATOM 694 C CA . THR A 1 89 ? 21.500 3.057 -19.989 1.00 72.69 89 THR A CA 1
ATOM 695 C C . THR A 1 89 ? 20.987 1.839 -19.222 1.00 72.69 89 THR A C 1
ATOM 697 O O . THR A 1 89 ? 19.895 1.876 -18.655 1.00 72.69 89 THR A O 1
ATOM 700 N N . VAL A 1 90 ? 21.786 0.769 -19.157 1.00 75.75 90 VAL A N 1
ATOM 701 C CA . VAL A 1 90 ? 21.439 -0.438 -18.395 1.00 75.75 90 VAL A CA 1
ATOM 702 C C . VAL A 1 90 ? 21.352 -0.126 -16.901 1.00 75.75 90 VAL A C 1
ATOM 704 O O . VAL A 1 90 ? 20.394 -0.541 -16.253 1.00 75.75 90 VAL A O 1
ATOM 707 N N . LEU A 1 91 ? 22.302 0.638 -16.353 1.00 75.25 91 LEU A N 1
ATOM 708 C CA . LEU A 1 91 ? 22.303 1.008 -14.936 1.00 75.25 91 LEU A CA 1
ATOM 709 C C . LEU A 1 91 ? 21.067 1.837 -14.571 1.00 75.25 91 LEU A C 1
ATOM 711 O O . LEU A 1 91 ? 20.417 1.554 -13.570 1.00 75.25 91 LEU A O 1
ATOM 715 N N . SER A 1 92 ? 20.716 2.829 -15.393 1.00 69.75 92 SER A N 1
ATOM 716 C CA . SER A 1 92 ? 19.526 3.660 -15.201 1.00 69.75 92 SER A CA 1
ATOM 717 C C . SER A 1 92 ? 18.242 2.838 -15.260 1.00 69.75 92 SER A C 1
ATOM 719 O O . SER A 1 92 ? 17.347 3.064 -14.451 1.00 69.75 92 SER A O 1
ATOM 721 N N . LEU A 1 93 ? 18.161 1.856 -16.164 1.00 72.62 93 LEU A N 1
ATOM 722 C CA . LEU A 1 93 ? 17.010 0.959 -16.254 1.00 72.62 93 LEU A CA 1
ATOM 723 C C . LEU A 1 93 ? 16.894 0.059 -15.017 1.00 72.62 93 LEU A C 1
ATOM 725 O O . LEU A 1 93 ? 15.806 -0.089 -14.469 1.00 72.62 93 LEU A O 1
ATOM 729 N N . VAL A 1 94 ? 18.012 -0.488 -14.533 1.00 75.06 94 VAL A N 1
ATOM 730 C CA . VAL A 1 94 ? 18.051 -1.284 -13.296 1.00 75.06 94 VAL A CA 1
ATOM 731 C C . VAL A 1 94 ? 17.651 -0.434 -12.088 1.00 75.06 94 VAL A C 1
ATOM 733 O O . VAL A 1 94 ? 16.799 -0.851 -11.309 1.00 75.06 94 VAL A O 1
ATOM 736 N N . VAL A 1 95 ? 18.206 0.771 -11.938 1.00 70.44 95 VAL A N 1
ATOM 737 C CA . VAL A 1 95 ? 17.865 1.676 -10.827 1.00 70.44 95 VAL A CA 1
ATOM 738 C C . VAL A 1 95 ? 16.401 2.111 -10.893 1.00 70.44 95 VAL A C 1
ATOM 740 O O . VAL A 1 95 ? 15.739 2.135 -9.862 1.00 70.44 95 VAL A O 1
ATOM 743 N N . GLY A 1 96 ? 15.878 2.418 -12.081 1.00 65.62 96 GLY A N 1
ATOM 744 C CA . GLY A 1 96 ? 14.477 2.800 -12.254 1.00 65.62 96 GLY A CA 1
ATOM 745 C C . GLY A 1 96 ? 13.502 1.651 -11.992 1.00 65.62 96 GLY A C 1
ATOM 746 O O . GLY A 1 96 ? 12.466 1.870 -11.377 1.00 65.62 96 GLY A O 1
ATOM 747 N N . HIS A 1 97 ? 13.829 0.428 -12.419 1.00 66.50 97 HIS A N 1
ATOM 748 C CA . HIS A 1 97 ? 12.943 -0.727 -12.253 1.00 66.50 97 HIS A CA 1
ATOM 749 C C . HIS A 1 97 ? 12.945 -1.286 -10.829 1.00 66.50 97 HIS A C 1
ATOM 751 O O . HIS A 1 97 ? 11.892 -1.622 -10.296 1.00 66.50 97 HIS A O 1
ATOM 757 N N . PHE A 1 98 ? 14.123 -1.403 -10.214 1.00 67.88 98 PHE A N 1
ATOM 758 C CA . PHE A 1 98 ? 14.241 -1.952 -8.863 1.00 67.88 98 PHE A CA 1
ATOM 759 C C . PHE A 1 98 ? 14.039 -0.907 -7.768 1.00 67.88 98 PHE A C 1
ATOM 761 O O . PHE A 1 98 ? 13.950 -1.291 -6.605 1.00 67.88 98 PHE A O 1
ATOM 768 N N . GLU A 1 99 ? 14.018 0.380 -8.133 1.00 64.75 99 GLU A N 1
ATOM 769 C CA . GLU A 1 99 ? 13.907 1.528 -7.230 1.00 64.75 99 GLU A CA 1
ATOM 770 C C . GLU A 1 99 ? 14.670 1.297 -5.905 1.00 64.75 99 GLU A C 1
ATOM 772 O O . GLU A 1 99 ? 14.104 1.384 -4.813 1.00 64.75 99 GLU A O 1
ATOM 777 N N . PRO A 1 100 ? 15.976 0.946 -5.958 1.00 59.28 100 PRO A N 1
ATOM 778 C CA . PRO A 1 100 ? 16.696 0.410 -4.800 1.00 59.28 100 PRO A CA 1
ATOM 779 C C . PRO A 1 100 ? 16.816 1.422 -3.650 1.00 59.28 100 PRO A C 1
ATOM 781 O O . PRO A 1 100 ? 17.152 1.060 -2.522 1.00 59.28 100 PRO A O 1
ATOM 784 N N . PHE A 1 101 ? 16.513 2.690 -3.928 1.00 60.66 101 PHE A N 1
ATOM 785 C CA . PHE A 1 101 ? 16.526 3.800 -2.992 1.00 60.66 101 PHE A CA 1
ATOM 786 C C . PHE A 1 101 ? 15.110 4.180 -2.552 1.00 60.66 101 PHE A C 1
ATOM 788 O O . PHE A 1 101 ? 14.737 5.350 -2.623 1.00 60.66 101 PHE A O 1
ATOM 795 N N . HIS A 1 102 ? 14.320 3.221 -2.055 1.00 61.09 102 HIS A N 1
ATOM 796 C CA . HIS A 1 102 ? 13.156 3.595 -1.256 1.00 61.09 102 HIS A CA 1
ATOM 797 C C . HIS A 1 102 ? 13.631 4.426 -0.066 1.00 61.09 102 HIS A C 1
ATOM 799 O O . HIS A 1 102 ? 14.324 3.923 0.825 1.00 61.09 102 HIS A O 1
ATOM 805 N N . THR A 1 103 ? 13.267 5.704 -0.069 1.00 73.19 103 THR A N 1
ATOM 806 C CA . THR A 1 103 ? 13.553 6.605 1.046 1.00 73.19 103 THR A CA 1
ATOM 807 C C . THR A 1 103 ? 12.932 6.047 2.327 1.00 73.19 103 THR A C 1
ATOM 809 O O . THR A 1 103 ? 11.936 5.318 2.291 1.00 73.19 103 THR A O 1
ATOM 812 N N . GLU A 1 104 ? 13.500 6.389 3.482 1.00 75.56 104 GLU A N 1
ATOM 813 C CA . GLU A 1 104 ? 12.945 5.989 4.781 1.00 75.56 104 GLU A CA 1
ATOM 814 C C . GLU A 1 104 ? 11.451 6.345 4.883 1.00 75.56 104 GLU A C 1
ATOM 816 O O . GLU A 1 104 ? 10.632 5.515 5.273 1.00 75.56 104 GLU A O 1
ATOM 821 N N . ASN A 1 105 ? 11.078 7.524 4.381 1.00 74.56 105 ASN A N 1
ATOM 822 C CA . ASN A 1 105 ? 9.694 7.984 4.309 1.00 74.56 105 ASN A CA 1
ATOM 823 C C . ASN A 1 105 ? 8.801 7.083 3.444 1.00 74.56 105 ASN A C 1
ATOM 825 O O . ASN A 1 105 ? 7.680 6.779 3.846 1.00 74.56 105 ASN A O 1
ATOM 829 N N . GLN A 1 106 ? 9.278 6.619 2.285 1.00 72.31 106 GLN A N 1
ATOM 830 C CA . GLN A 1 106 ? 8.522 5.685 1.440 1.00 72.31 106 GLN A CA 1
ATOM 831 C C . GLN A 1 106 ? 8.330 4.329 2.128 1.00 72.31 106 GLN A C 1
ATOM 833 O O . GLN A 1 106 ? 7.239 3.764 2.063 1.00 72.31 106 GLN A O 1
ATOM 838 N N . ARG A 1 107 ? 9.341 3.828 2.852 1.00 79.38 107 ARG A N 1
ATOM 839 C CA . ARG A 1 107 ? 9.205 2.588 3.636 1.00 79.38 107 ARG A CA 1
ATOM 840 C C . ARG A 1 107 ? 8.195 2.742 4.768 1.00 79.38 107 ARG A C 1
ATOM 842 O O . ARG A 1 107 ? 7.354 1.864 4.952 1.00 79.38 107 ARG A O 1
ATOM 849 N N . ILE A 1 108 ? 8.241 3.859 5.494 1.00 83.88 108 ILE A N 1
ATOM 850 C CA . ILE A 1 108 ? 7.274 4.166 6.555 1.00 83.88 108 ILE A CA 1
ATOM 851 C C . ILE A 1 108 ? 5.861 4.270 5.969 1.00 83.88 108 ILE A C 1
ATOM 853 O O . ILE A 1 108 ? 4.934 3.662 6.502 1.00 83.88 108 ILE A O 1
ATOM 857 N N . ALA A 1 109 ? 5.692 4.966 4.843 1.00 79.38 109 ALA A N 1
ATOM 858 C CA . ALA A 1 109 ? 4.403 5.080 4.164 1.00 79.38 109 ALA A CA 1
ATOM 859 C C . ALA A 1 109 ? 3.873 3.709 3.712 1.00 79.38 109 ALA A C 1
ATOM 861 O O . ALA A 1 109 ? 2.700 3.397 3.922 1.00 79.38 109 ALA A O 1
ATOM 862 N N . GLN A 1 110 ? 4.735 2.848 3.164 1.00 82.00 110 GLN A N 1
ATOM 863 C CA . GLN A 1 110 ? 4.364 1.488 2.773 1.00 82.00 110 GLN A CA 1
ATOM 864 C C . GLN A 1 110 ? 3.938 0.648 3.985 1.00 82.00 110 GLN A C 1
ATOM 866 O O . GLN A 1 110 ? 2.931 -0.058 3.919 1.00 82.00 110 GLN A O 1
ATOM 871 N N . GLN A 1 111 ? 4.651 0.751 5.108 1.00 87.62 111 GLN A N 1
ATOM 872 C CA . GLN A 1 111 ? 4.280 0.079 6.356 1.00 87.62 111 GLN A CA 1
ATOM 873 C C . GLN A 1 111 ? 2.938 0.584 6.902 1.00 87.62 111 GLN A C 1
ATOM 875 O O . GLN A 1 111 ? 2.099 -0.225 7.298 1.00 87.62 111 GLN A O 1
ATOM 880 N N . GLN A 1 112 ? 2.697 1.897 6.876 1.00 84.88 112 GLN A N 1
ATOM 881 C CA . GLN A 1 112 ? 1.417 2.489 7.276 1.00 84.88 112 GLN A CA 1
ATOM 882 C C . GLN A 1 112 ? 0.274 2.026 6.368 1.00 84.88 112 GLN A C 1
ATOM 884 O O . GLN A 1 112 ? -0.792 1.654 6.855 1.00 84.88 112 GLN A O 1
ATOM 889 N N . PHE A 1 113 ? 0.497 1.972 5.056 1.00 86.19 113 PHE A N 1
ATOM 890 C CA . PHE A 1 113 ? -0.499 1.484 4.107 1.00 86.19 113 PHE A CA 1
ATOM 891 C C . PHE A 1 113 ? -0.825 0.001 4.326 1.00 86.19 113 PHE A C 1
ATOM 893 O O . PHE A 1 113 ? -1.996 -0.377 4.384 1.00 86.19 113 PHE A O 1
ATOM 900 N N . GLN A 1 114 ? 0.195 -0.838 4.522 1.00 83.69 114 GLN A N 1
ATOM 901 C CA . GLN A 1 114 ? 0.004 -2.251 4.866 1.00 83.69 114 GLN A CA 1
ATOM 902 C C . GLN A 1 114 ? -0.751 -2.411 6.189 1.00 83.69 114 GLN A C 1
ATOM 904 O O . GLN A 1 114 ? -1.641 -3.260 6.299 1.00 83.69 114 GLN A O 1
ATOM 909 N N . PHE A 1 115 ? -0.459 -1.560 7.175 1.00 86.00 115 PHE A N 1
ATOM 910 C CA . PHE A 1 115 ? -1.211 -1.516 8.422 1.00 86.00 115 PHE A CA 1
ATOM 911 C C . PHE A 1 115 ? -2.689 -1.186 8.172 1.00 86.00 115 PHE A C 1
ATOM 913 O O . PHE A 1 115 ? -3.541 -1.937 8.632 1.00 86.00 115 PHE A O 1
ATOM 920 N N . PHE A 1 116 ? -3.018 -0.160 7.381 1.00 85.94 116 PHE A N 1
ATOM 921 C CA . PHE A 1 116 ? -4.412 0.183 7.052 1.00 85.94 116 PHE A CA 1
ATOM 922 C C . PHE A 1 116 ? -5.142 -0.877 6.221 1.00 85.94 116 PHE A C 1
ATOM 924 O O . PHE A 1 116 ? -6.361 -1.016 6.327 1.00 85.94 116 PHE A O 1
ATOM 931 N N . LYS A 1 117 ? -4.416 -1.629 5.390 1.00 85.38 117 LYS A N 1
ATOM 932 C CA . LYS A 1 117 ? -4.992 -2.721 4.600 1.00 85.38 117 LYS A CA 1
ATOM 933 C C . LYS A 1 117 ? -5.407 -3.900 5.486 1.00 85.38 117 LYS A C 1
ATOM 935 O O . LYS A 1 117 ? -6.449 -4.508 5.257 1.00 85.38 117 LYS A O 1
ATOM 940 N N . THR A 1 118 ? -4.589 -4.201 6.492 1.00 89.50 118 THR A N 1
ATOM 941 C CA . THR A 1 118 ? -4.746 -5.373 7.370 1.00 89.50 118 THR A CA 1
ATOM 942 C C . THR A 1 118 ? -5.493 -5.071 8.667 1.00 89.50 118 THR A C 1
ATOM 944 O O . THR A 1 118 ? -6.015 -5.988 9.300 1.00 89.50 118 THR A O 1
ATOM 947 N N . HIS A 1 119 ? -5.549 -3.804 9.081 1.00 92.44 119 HIS A N 1
ATOM 948 C CA . HIS A 1 119 ? -6.173 -3.366 10.320 1.00 92.44 119 HIS A CA 1
ATOM 949 C C . HIS A 1 119 ? -7.246 -2.325 10.041 1.00 92.44 119 HIS A C 1
ATOM 951 O O . HIS A 1 119 ? -7.023 -1.330 9.351 1.00 92.44 119 HIS A O 1
ATOM 957 N N . ARG A 1 120 ? -8.407 -2.516 10.660 1.00 91.19 120 ARG A N 1
ATOM 958 C CA . ARG A 1 120 ? -9.478 -1.524 10.673 1.00 91.19 120 ARG A CA 1
ATOM 959 C C . ARG A 1 120 ? -9.677 -1.021 12.086 1.00 91.19 120 ARG A C 1
ATOM 961 O O . ARG A 1 120 ? -9.567 -1.770 13.057 1.00 91.19 120 ARG A O 1
ATOM 968 N N . ARG A 1 121 ? -9.953 0.274 12.187 1.00 93.25 121 ARG A N 1
ATOM 969 C CA . ARG A 1 121 ? -10.324 0.930 13.433 1.00 93.25 121 ARG A CA 1
ATOM 970 C C . ARG A 1 121 ? -11.810 1.237 13.373 1.00 93.25 121 ARG A C 1
ATOM 972 O O . ARG A 1 121 ? -12.260 1.815 12.393 1.00 93.25 121 ARG A O 1
ATOM 979 N N . THR A 1 122 ? -12.543 0.859 14.410 1.00 93.88 122 THR A N 1
ATOM 980 C CA . THR A 1 122 ? -13.967 1.175 14.548 1.00 93.88 122 THR A CA 1
ATOM 981 C C . THR A 1 122 ? -14.266 1.591 15.977 1.00 93.88 122 THR A C 1
ATOM 983 O O . THR A 1 122 ? -13.549 1.203 16.907 1.00 93.88 122 THR A O 1
ATOM 986 N N . VAL A 1 123 ? -15.325 2.368 16.162 1.00 94.38 123 VAL A N 1
ATOM 987 C CA . VAL A 1 123 ? -15.840 2.704 17.486 1.00 94.38 123 VAL A CA 1
ATOM 988 C C . VAL A 1 123 ? -17.105 1.889 17.728 1.00 94.38 123 VAL A C 1
ATOM 990 O O . VAL A 1 123 ? -18.052 1.945 16.949 1.00 94.38 123 VAL A O 1
ATOM 993 N N . LEU A 1 124 ? -17.089 1.090 18.793 1.00 93.62 124 LEU A N 1
ATOM 994 C CA . LEU A 1 124 ? -18.240 0.326 19.259 1.00 93.62 124 LEU A CA 1
ATOM 995 C C . LEU A 1 124 ? -18.859 1.032 20.460 1.00 93.62 124 LEU A C 1
ATOM 997 O O . LEU A 1 124 ? -18.163 1.326 21.435 1.00 93.62 124 LEU A O 1
ATOM 1001 N N . GLY A 1 125 ? -20.161 1.281 20.394 1.00 92.62 125 GLY A N 1
ATOM 1002 C CA . GLY A 1 125 ? -20.957 1.736 21.525 1.00 92.62 125 GLY A CA 1
ATOM 1003 C C . GLY A 1 125 ? -21.660 0.565 22.205 1.00 92.62 125 GLY A C 1
ATOM 1004 O O . GLY A 1 125 ? -22.149 -0.339 21.530 1.00 92.62 125 GLY A O 1
ATOM 1005 N N . PHE A 1 126 ? -21.698 0.586 23.536 1.00 91.69 126 PHE A N 1
ATOM 1006 C CA . PHE A 1 126 ? -22.383 -0.395 24.378 1.00 91.69 126 PHE A CA 1
ATOM 1007 C C . PHE A 1 126 ? -23.408 0.314 25.271 1.00 91.69 126 PHE A C 1
ATOM 1009 O O . PHE A 1 126 ? -23.061 1.296 25.930 1.00 91.69 126 PHE A O 1
ATOM 1016 N N . THR A 1 127 ? -24.653 -0.175 25.310 1.00 89.19 127 THR A N 1
ATOM 1017 C CA . THR A 1 127 ? -25.742 0.361 26.154 1.00 89.19 127 THR A CA 1
ATOM 1018 C C . THR A 1 127 ? -26.083 -0.674 27.206 1.00 89.19 127 THR A C 1
ATOM 1020 O O . THR A 1 127 ? -26.457 -1.800 26.873 1.00 89.19 127 THR A O 1
ATOM 1023 N N . GLY A 1 128 ? -26.037 -0.270 28.471 1.00 83.81 128 GLY A N 1
ATOM 1024 C CA . GLY A 1 128 ? -26.488 -1.083 29.595 1.00 83.81 128 GLY A CA 1
ATOM 1025 C C . GLY A 1 128 ? -25.762 -0.724 30.882 1.00 83.81 128 GLY A C 1
ATOM 1026 O O . GLY A 1 128 ? -24.909 0.160 30.909 1.00 83.81 128 GLY A O 1
ATOM 1027 N N . THR A 1 129 ? -26.102 -1.415 31.963 1.00 81.75 129 THR A N 1
ATOM 1028 C CA . THR A 1 129 ? -25.462 -1.266 33.276 1.00 81.75 129 THR A CA 1
ATOM 1029 C C . THR A 1 129 ? -24.235 -2.172 33.357 1.00 81.75 129 THR A C 1
ATOM 1031 O O . THR A 1 129 ? -24.229 -3.160 34.089 1.00 81.75 129 THR A O 1
ATOM 1034 N N . PHE A 1 130 ? -23.222 -1.884 32.544 1.00 82.81 130 PHE A N 1
ATOM 1035 C CA . PHE A 1 130 ? -21.996 -2.674 32.487 1.00 82.81 130 PHE A CA 1
ATOM 1036 C C . PHE A 1 130 ? -20.812 -1.877 33.024 1.00 82.81 130 PHE A C 1
ATOM 1038 O O . PHE A 1 130 ? -20.702 -0.674 32.794 1.00 82.81 130 PHE A O 1
ATOM 1045 N N . ASP A 1 131 ? -19.897 -2.568 33.698 1.00 89.56 131 ASP A N 1
ATOM 1046 C CA . ASP A 1 131 ? -18.604 -1.999 34.053 1.00 89.56 131 ASP A CA 1
ATOM 1047 C C . ASP A 1 131 ? -17.701 -1.908 32.809 1.00 89.56 131 ASP A C 1
ATOM 1049 O O . ASP A 1 131 ? -17.526 -2.883 32.067 1.00 89.56 131 ASP A O 1
ATOM 1053 N N . ALA A 1 132 ? -17.087 -0.741 32.599 1.00 88.19 132 ALA A N 1
ATOM 1054 C CA . ALA A 1 132 ? -16.170 -0.503 31.486 1.00 88.19 132 ALA A CA 1
ATOM 1055 C C . ALA A 1 132 ? -14.967 -1.462 31.525 1.00 88.19 132 ALA A C 1
ATOM 1057 O O . ALA A 1 132 ? -14.472 -1.887 30.476 1.00 88.19 132 ALA A O 1
ATOM 1058 N N . GLY A 1 133 ? -14.509 -1.837 32.725 1.00 91.88 133 GLY A N 1
ATOM 1059 C CA . GLY A 1 133 ? -13.426 -2.797 32.915 1.00 91.88 133 GLY A CA 1
ATOM 1060 C C . GLY A 1 133 ? -13.781 -4.195 32.407 1.00 91.88 133 GLY A C 1
ATOM 1061 O O . GLY A 1 133 ? -12.965 -4.819 31.720 1.00 91.88 133 GLY A O 1
ATOM 1062 N N . SER A 1 134 ? -14.998 -4.668 32.689 1.00 92.31 134 SER A N 1
ATOM 1063 C CA . SER A 1 134 ? -15.492 -5.967 32.207 1.00 92.31 134 SER A CA 1
ATOM 1064 C C . SER A 1 134 ? -15.584 -6.018 30.682 1.00 92.31 134 SER A C 1
ATOM 1066 O O . SER A 1 134 ? -15.006 -6.914 30.064 1.00 92.31 134 SER A O 1
ATOM 1068 N N . ILE A 1 135 ? -16.213 -5.014 30.056 1.00 92.31 135 ILE A N 1
ATOM 1069 C CA . ILE A 1 135 ? -16.334 -4.959 28.588 1.00 92.31 135 ILE A CA 1
ATOM 1070 C C . ILE A 1 135 ? -14.949 -4.902 27.940 1.00 92.31 135 ILE A C 1
ATOM 1072 O O . ILE A 1 135 ? -14.677 -5.627 26.982 1.00 92.31 135 ILE A O 1
ATOM 1076 N N . LYS A 1 136 ? -14.030 -4.094 28.484 1.00 94.50 136 LYS A N 1
ATOM 1077 C CA . LYS A 1 136 ? -12.659 -4.016 27.970 1.00 94.50 136 LYS A CA 1
ATOM 1078 C C . LYS A 1 136 ? -11.969 -5.381 27.989 1.00 94.50 136 LYS A C 1
ATOM 1080 O O . LYS A 1 136 ? -11.340 -5.737 26.993 1.00 94.50 136 LYS A O 1
ATOM 1085 N N . LYS A 1 137 ? -12.099 -6.143 29.084 1.00 94.31 137 LYS A N 1
ATOM 1086 C CA . LYS A 1 137 ? -11.545 -7.504 29.190 1.00 94.31 137 LYS A CA 1
ATOM 1087 C C . LYS A 1 137 ? -12.142 -8.425 28.130 1.00 94.31 137 LYS A C 1
ATOM 1089 O O . LYS A 1 137 ? -11.396 -9.115 27.440 1.00 94.31 137 LYS A O 1
ATOM 1094 N N . GLU A 1 138 ? -13.458 -8.395 27.949 1.00 93.62 138 GLU A N 1
ATOM 1095 C CA . GLU A 1 138 ? -14.134 -9.211 26.938 1.00 93.62 138 GLU A CA 1
ATOM 1096 C C . GLU A 1 138 ? -13.696 -8.877 25.513 1.00 93.62 138 GLU A C 1
ATOM 1098 O O . GLU A 1 138 ? -13.441 -9.792 24.734 1.00 93.62 138 GLU A O 1
ATOM 1103 N N . ILE A 1 139 ? -13.550 -7.589 25.189 1.00 93.56 139 ILE A N 1
ATOM 1104 C CA . ILE A 1 139 ? -13.025 -7.144 23.896 1.00 93.56 139 ILE A CA 1
ATOM 1105 C C . ILE A 1 139 ? -11.615 -7.698 23.690 1.00 93.56 139 ILE A C 1
ATOM 1107 O O . ILE A 1 139 ? -11.337 -8.316 22.668 1.00 93.56 139 ILE A O 1
ATOM 1111 N N . THR A 1 140 ? -10.726 -7.558 24.673 1.00 93.31 140 THR A N 1
ATOM 1112 C CA . THR A 1 140 ? -9.342 -8.039 24.533 1.00 93.31 140 THR A CA 1
ATOM 1113 C C . THR A 1 140 ? -9.208 -9.558 24.384 1.00 93.31 140 THR A C 1
ATOM 1115 O O . THR A 1 140 ? -8.171 -10.018 23.918 1.00 93.31 140 THR A O 1
ATOM 1118 N N . LEU A 1 141 ? -10.234 -10.337 24.746 1.00 94.94 141 LEU A N 1
ATOM 1119 C CA . LEU A 1 141 ? -10.247 -11.793 24.565 1.00 94.94 141 LEU A CA 1
ATOM 1120 C C . LEU A 1 141 ? -10.609 -12.223 23.136 1.00 94.94 141 LEU A C 1
ATOM 1122 O O . LEU A 1 141 ? -10.378 -13.378 22.776 1.00 94.94 141 LEU A O 1
ATOM 1126 N N . VAL A 1 142 ? -11.175 -11.334 22.314 1.00 93.19 142 VAL A N 1
ATOM 1127 C CA . VAL A 1 142 ? -11.527 -11.675 20.933 1.00 93.19 142 VAL A CA 1
ATOM 1128 C C . VAL A 1 142 ? -10.259 -11.768 20.084 1.00 93.19 142 VAL A C 1
ATOM 1130 O O . VAL A 1 142 ? -9.522 -10.794 19.908 1.00 93.19 142 VAL A O 1
ATOM 1133 N N . LYS A 1 143 ? -10.014 -12.957 19.523 1.00 92.88 143 LYS A N 1
ATOM 1134 C CA . LYS A 1 143 ? -8.894 -13.202 18.609 1.00 92.88 143 LYS A CA 1
ATOM 1135 C C . LYS A 1 143 ? -9.013 -12.275 17.393 1.00 92.88 143 LYS A C 1
ATOM 1137 O O . LYS A 1 143 ? -10.050 -12.237 16.744 1.00 92.88 143 LYS A O 1
ATOM 1142 N N . GLY A 1 144 ? -7.951 -11.525 17.107 1.00 91.62 144 GLY A N 1
ATOM 1143 C CA . GLY A 1 144 ? -7.925 -10.527 16.033 1.00 91.62 144 GLY A CA 1
ATOM 1144 C C . GLY A 1 144 ? -7.996 -9.080 16.506 1.00 91.62 144 GLY A C 1
ATOM 1145 O O . GLY A 1 144 ? -7.661 -8.190 15.726 1.00 91.62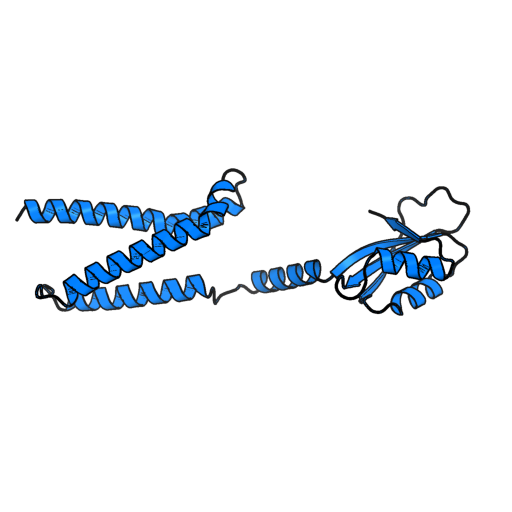 144 GLY A O 1
ATOM 1146 N N . ILE A 1 145 ? -8.334 -8.814 17.772 1.00 94.12 145 ILE A N 1
ATOM 1147 C CA . ILE A 1 145 ? -8.262 -7.457 18.327 1.00 94.12 145 ILE A CA 1
ATOM 1148 C C . ILE A 1 145 ? -6.835 -7.151 18.788 1.00 94.12 145 ILE A C 1
ATOM 1150 O O . ILE A 1 145 ? -6.246 -7.878 19.585 1.00 94.12 145 ILE A O 1
ATOM 1154 N N . ARG A 1 146 ? -6.270 -6.049 18.285 1.00 92.56 146 ARG A N 1
ATOM 1155 C CA . ARG A 1 146 ? -4.912 -5.584 18.617 1.00 92.56 146 ARG A CA 1
ATOM 1156 C C . ARG A 1 146 ? -4.900 -4.529 19.706 1.00 92.56 146 ARG A C 1
ATOM 1158 O O . ARG A 1 146 ? -4.012 -4.530 20.551 1.00 92.56 146 ARG A O 1
ATOM 1165 N N . SER A 1 147 ? -5.861 -3.613 19.675 1.00 93.12 147 SER A N 1
ATOM 1166 C CA . SER A 1 147 ? -5.962 -2.548 20.668 1.00 93.12 147 SER A CA 1
ATOM 1167 C C . SER A 1 147 ? -7.416 -2.208 20.959 1.00 93.12 147 SER A C 1
ATOM 1169 O O . SER A 1 147 ? -8.281 -2.282 20.086 1.00 93.12 147 SER A O 1
ATOM 1171 N N . CYS A 1 148 ? -7.673 -1.840 22.210 1.00 93.50 148 CYS A N 1
ATOM 1172 C CA . CYS A 1 148 ? -8.970 -1.388 22.688 1.00 93.50 148 CYS A CA 1
ATOM 1173 C C . CYS A 1 148 ? -8.753 -0.205 23.633 1.00 93.50 148 CYS A C 1
ATOM 1175 O O . CYS A 1 148 ? -8.055 -0.322 24.648 1.00 93.50 148 CYS A O 1
ATOM 1177 N N . ARG A 1 149 ? -9.337 0.943 23.287 1.00 93.06 149 ARG A N 1
ATOM 1178 C CA . ARG A 1 149 ? -9.276 2.168 24.086 1.00 93.06 149 ARG A CA 1
ATOM 1179 C C . ARG A 1 149 ? -10.684 2.690 24.318 1.00 93.06 149 ARG A C 1
ATOM 1181 O O . ARG A 1 149 ? -11.448 2.834 23.371 1.00 93.06 149 ARG A O 1
ATOM 1188 N N . GLN A 1 150 ? -11.004 3.011 25.565 1.00 90.94 150 GLN A N 1
ATOM 1189 C CA . GLN A 1 150 ? -12.258 3.678 25.894 1.00 90.94 150 GLN A CA 1
ATOM 1190 C C . GLN A 1 150 ? -12.269 5.090 25.297 1.00 90.94 150 GLN A C 1
ATOM 1192 O O . GLN A 1 150 ? -11.267 5.808 25.373 1.00 90.94 150 GLN A O 1
ATOM 1197 N N . VAL A 1 151 ? -13.388 5.468 24.690 1.00 89.56 151 VAL A N 1
ATOM 1198 C CA . VAL A 1 151 ? -13.600 6.778 24.067 1.00 89.56 151 VAL A CA 1
ATOM 1199 C C . VAL A 1 151 ? -14.928 7.362 24.532 1.00 89.56 151 VAL A C 1
ATOM 1201 O O . VAL A 1 151 ? -15.876 6.628 24.808 1.00 89.56 151 VAL A O 1
ATOM 1204 N N . ALA A 1 152 ? -14.983 8.689 24.637 1.00 83.81 152 ALA A N 1
ATOM 1205 C CA . ALA A 1 152 ? -16.240 9.390 24.850 1.00 83.81 152 ALA A CA 1
ATOM 1206 C C . ALA A 1 152 ? -17.068 9.320 23.559 1.00 83.81 152 ALA A C 1
ATOM 1208 O O . ALA A 1 152 ? -16.545 9.597 22.480 1.00 83.81 152 ALA A O 1
ATOM 1209 N N . LEU A 1 153 ? -18.336 8.925 23.674 1.00 79.12 153 LEU A N 1
ATOM 1210 C CA . LEU A 1 153 ? -19.280 8.939 22.558 1.00 79.12 153 LEU A CA 1
ATOM 1211 C C . LEU A 1 153 ? -19.902 10.342 22.475 1.00 79.12 153 LEU A C 1
ATOM 1213 O O . LEU A 1 153 ? -20.399 10.818 23.497 1.00 79.12 153 LEU A O 1
ATOM 1217 N N . PRO A 1 154 ? -19.869 11.010 21.309 1.00 67.44 154 PRO A N 1
ATOM 1218 C CA . PRO A 1 154 ? -20.393 12.367 21.166 1.00 67.44 154 PRO A CA 1
ATOM 1219 C C . PRO A 1 154 ? -21.925 12.422 21.255 1.00 67.44 154 PRO A C 1
ATOM 1221 O O . PRO A 1 154 ? -22.455 13.387 21.791 1.00 67.44 154 PRO A O 1
ATOM 1224 N N . GLU A 1 155 ? -22.633 11.375 20.818 1.00 64.38 155 GLU A N 1
ATOM 1225 C CA . GLU A 1 155 ? -24.092 11.285 20.914 1.00 64.38 155 GLU A CA 1
ATOM 1226 C C . GLU A 1 155 ? -24.498 9.855 21.283 1.00 64.38 155 GLU A C 1
ATOM 1228 O O . GLU A 1 155 ? -24.310 8.902 20.526 1.00 64.38 155 GLU A O 1
ATOM 1233 N N . ALA A 1 156 ? -25.017 9.683 22.497 1.00 59.34 156 ALA A N 1
ATOM 1234 C CA . ALA A 1 156 ? -25.622 8.425 22.904 1.00 59.34 156 ALA A CA 1
ATOM 1235 C C . ALA A 1 156 ? -27.006 8.304 22.240 1.00 59.34 156 ALA A C 1
ATOM 1237 O O . ALA A 1 156 ? -27.784 9.259 22.318 1.00 59.34 156 ALA A O 1
ATOM 1238 N N . PRO A 1 157 ? -27.363 7.159 21.628 1.00 62.47 157 PRO A N 1
ATOM 1239 C CA . PRO A 1 157 ? -28.721 6.957 21.137 1.00 62.47 157 PRO A CA 1
ATOM 1240 C C . PRO A 1 157 ? -29.723 7.130 22.293 1.00 62.47 157 PRO A C 1
ATOM 1242 O O . PRO A 1 157 ? -29.394 6.757 23.426 1.00 62.47 157 PRO A O 1
ATOM 1245 N N . PRO A 1 158 ? -30.941 7.652 22.039 1.00 56.22 158 PRO A N 1
ATOM 1246 C CA . PRO A 1 158 ? -31.949 7.940 23.060 1.00 56.22 158 PRO A CA 1
ATOM 1247 C C . PRO A 1 158 ? -32.481 6.636 23.668 1.00 56.22 158 PRO A C 1
ATOM 1249 O O . PRO A 1 158 ? -33.553 6.136 23.337 1.00 56.22 158 PRO A O 1
ATOM 1252 N N . THR A 1 159 ? -31.697 6.041 24.557 1.00 58.59 159 THR A N 1
ATOM 1253 C CA . THR A 1 159 ? -32.003 4.794 25.247 1.00 58.59 159 THR A CA 1
ATOM 1254 C C . THR A 1 159 ? -31.698 4.964 26.725 1.00 58.59 159 THR A C 1
ATOM 1256 O O . THR A 1 159 ? -30.674 5.518 27.110 1.00 58.59 159 THR A O 1
ATOM 1259 N N . LYS A 1 160 ? -32.627 4.512 27.576 1.00 57.59 160 LYS A N 1
ATOM 1260 C CA . LYS A 1 160 ? -32.477 4.539 29.035 1.00 57.59 160 LYS A CA 1
ATOM 1261 C C . LYS A 1 160 ? -31.337 3.592 29.440 1.00 57.59 160 LYS A C 1
ATOM 1263 O O . LYS A 1 160 ? -31.548 2.384 29.504 1.00 57.59 160 LYS A O 1
ATOM 1268 N N . GLY A 1 161 ? -30.143 4.129 29.682 1.00 66.62 161 GLY A N 1
ATOM 1269 C CA . GLY A 1 161 ? -28.986 3.379 30.177 1.00 66.62 161 GLY A CA 1
ATOM 1270 C C . GLY A 1 161 ? -27.678 4.163 30.064 1.00 66.62 161 GLY A C 1
ATOM 1271 O O . GLY A 1 161 ? -27.586 5.116 29.296 1.00 66.62 161 GLY A O 1
ATOM 1272 N N . SER A 1 162 ? -26.660 3.757 30.827 1.00 75.81 162 SER A N 1
ATOM 1273 C CA . SER A 1 162 ? -25.288 4.235 30.638 1.00 75.81 162 SER A CA 1
ATOM 1274 C C . SER A 1 162 ? -24.736 3.731 29.305 1.00 75.81 162 SER A C 1
ATOM 1276 O O . SER A 1 162 ? -24.878 2.550 28.976 1.00 75.81 162 SER A O 1
ATOM 1278 N N . THR A 1 163 ? -24.111 4.627 28.545 1.00 84.81 163 THR A N 1
ATOM 1279 C CA . THR A 1 163 ? -23.447 4.315 27.278 1.00 84.81 163 THR A CA 1
ATOM 1280 C C . THR A 1 163 ? -21.936 4.402 27.432 1.00 84.81 163 THR A C 1
ATOM 1282 O O . THR A 1 163 ? -21.407 5.319 28.062 1.00 84.81 163 THR A O 1
ATOM 1285 N N . ILE A 1 164 ? -21.225 3.422 26.876 1.00 89.50 164 ILE A N 1
ATOM 1286 C CA . ILE A 1 164 ? -19.761 3.349 26.932 1.00 89.50 164 ILE A CA 1
ATOM 1287 C C . ILE A 1 164 ? -19.238 3.087 25.522 1.00 89.50 164 ILE A C 1
ATOM 1289 O O . ILE A 1 164 ? -19.710 2.177 24.842 1.00 89.50 164 ILE A O 1
ATOM 1293 N N . GLY A 1 165 ? -18.268 3.889 25.079 1.00 91.38 165 GLY A N 1
ATOM 1294 C CA . GLY A 1 165 ? -17.623 3.746 23.776 1.00 91.38 165 GLY A CA 1
ATOM 1295 C C . GLY A 1 165 ? -16.247 3.101 23.871 1.00 91.38 165 GLY A C 1
ATOM 1296 O O . GLY A 1 165 ? -15.444 3.449 24.741 1.00 91.38 165 GLY A O 1
ATOM 1297 N N . PHE A 1 166 ? -15.937 2.213 22.931 1.00 93.56 166 PHE A N 1
ATOM 1298 C CA . PHE A 1 166 ? -14.608 1.634 22.758 1.00 93.56 166 PHE A CA 1
ATOM 1299 C C . PHE A 1 166 ? -14.142 1.767 21.310 1.00 93.56 166 PHE A C 1
ATOM 1301 O O . PHE A 1 166 ? -14.743 1.226 20.389 1.00 93.56 166 PHE A O 1
ATOM 1308 N N . SER A 1 167 ? -13.018 2.451 21.117 1.00 95.00 167 SER A N 1
ATOM 1309 C CA . SER A 1 167 ? -12.262 2.435 19.872 1.00 95.00 167 SER A CA 1
ATOM 1310 C C . SER A 1 167 ? -11.436 1.154 19.829 1.00 95.00 167 SER A C 1
ATOM 1312 O O . SER A 1 167 ? -10.460 1.018 20.576 1.00 95.00 167 SER A O 1
ATOM 1314 N N . ILE A 1 168 ? -11.794 0.246 18.931 1.00 94.69 168 ILE A N 1
ATOM 1315 C CA . ILE A 1 168 ? -11.098 -1.021 18.724 1.00 94.69 168 ILE A CA 1
ATOM 1316 C C . ILE A 1 168 ? -10.331 -1.003 17.403 1.00 94.69 168 ILE A C 1
ATOM 1318 O O . ILE A 1 168 ? -10.797 -0.449 16.408 1.00 94.69 168 ILE A O 1
ATOM 1322 N N . THR A 1 169 ? -9.148 -1.612 17.400 1.00 94.56 169 THR A N 1
ATOM 1323 C CA . THR A 1 169 ? -8.397 -1.911 16.175 1.00 94.56 169 THR A CA 1
ATOM 1324 C C . THR A 1 169 ? -8.339 -3.420 16.013 1.00 94.56 169 THR A C 1
ATOM 1326 O O . THR A 1 169 ? -7.820 -4.106 16.899 1.00 94.56 169 THR A O 1
ATOM 1329 N N . TYR A 1 170 ? -8.862 -3.934 14.905 1.00 94.50 170 TYR A N 1
ATOM 1330 C CA . TYR A 1 170 ? -8.959 -5.367 14.637 1.00 94.50 170 TYR A CA 1
ATOM 1331 C C . TYR A 1 170 ? -8.353 -5.729 13.280 1.00 94.50 170 TYR A C 1
ATOM 1333 O O . TYR A 1 170 ? -8.269 -4.889 12.383 1.00 94.50 170 TYR A O 1
ATOM 1341 N N . GLN A 1 171 ? -7.891 -6.972 13.155 1.00 95.06 171 GLN A N 1
ATOM 1342 C CA . GLN A 1 171 ? -7.325 -7.514 11.922 1.00 95.06 171 GLN A CA 1
ATOM 1343 C C . GLN A 1 171 ? -8.431 -8.083 11.040 1.00 95.06 171 GLN A C 1
ATOM 1345 O O . GLN A 1 171 ? -9.081 -9.053 11.429 1.00 95.06 171 GLN A O 1
ATOM 1350 N N . THR A 1 172 ? -8.610 -7.514 9.849 1.00 92.12 172 THR A N 1
ATOM 1351 C CA . THR A 1 172 ? -9.689 -7.889 8.917 1.00 92.12 172 THR A CA 1
ATOM 1352 C C . THR A 1 172 ? -9.603 -9.332 8.435 1.00 92.12 172 THR A C 1
ATOM 1354 O O . THR A 1 172 ? -10.626 -9.932 8.135 1.00 92.12 172 THR A O 1
ATOM 1357 N N . GLU A 1 173 ? -8.403 -9.912 8.401 1.00 92.50 173 GLU A N 1
ATOM 1358 C CA . GLU A 1 173 ? -8.195 -11.321 8.036 1.00 92.50 173 GLU A CA 1
ATOM 1359 C C . GLU A 1 173 ? -8.600 -12.304 9.148 1.00 92.50 173 GLU A C 1
ATOM 1361 O O . GLU A 1 173 ? -8.808 -13.483 8.874 1.00 92.50 173 GLU A O 1
ATOM 1366 N N . GLN A 1 174 ? -8.690 -11.850 10.405 1.00 93.62 174 GLN A N 1
ATOM 1367 C CA . GLN A 1 174 ? -8.983 -12.720 11.553 1.00 93.62 174 GLN A CA 1
ATOM 1368 C C . GLN A 1 174 ? -10.421 -12.599 12.041 1.00 93.62 174 GLN A C 1
ATOM 1370 O O . GLN A 1 174 ? -10.988 -13.588 12.503 1.00 93.62 174 GLN A O 1
ATOM 1375 N N . VAL A 1 175 ? -10.990 -11.395 11.988 1.00 94.19 175 VAL A N 1
ATOM 1376 C CA . VAL A 1 175 ? -12.344 -11.137 12.469 1.00 94.19 175 VAL A CA 1
ATOM 1377 C C . VAL A 1 175 ? -12.986 -10.016 11.660 1.00 94.19 175 VAL A C 1
ATOM 1379 O O . VAL A 1 175 ? -12.368 -8.983 11.397 1.00 94.19 175 VAL A O 1
ATOM 1382 N N . SER A 1 176 ? -14.236 -10.227 11.259 1.00 94.31 176 SER A N 1
ATOM 1383 C CA . SER A 1 176 ? -15.056 -9.196 10.616 1.00 94.31 176 SER A CA 1
ATOM 1384 C C . SER A 1 176 ? -15.810 -8.357 11.650 1.00 94.31 176 SER A C 1
ATOM 1386 O O . SER A 1 176 ? -16.015 -8.774 12.795 1.00 94.31 176 SER A O 1
ATOM 1388 N N . LEU A 1 177 ? -16.234 -7.158 11.247 1.00 93.94 177 LEU A N 1
ATOM 1389 C CA . LEU A 1 177 ? -17.015 -6.266 12.102 1.00 93.94 177 LEU A CA 1
ATOM 1390 C C . LEU A 1 177 ? -18.345 -6.911 12.510 1.00 93.94 177 LEU A C 1
ATOM 1392 O O . LEU A 1 177 ? -18.759 -6.826 13.664 1.00 93.94 177 LEU A O 1
ATOM 1396 N N . GLU A 1 178 ? -18.980 -7.606 11.576 1.00 94.75 178 GLU A N 1
ATOM 1397 C CA . GLU A 1 178 ? -20.248 -8.299 11.763 1.00 94.75 178 GLU A CA 1
ATOM 1398 C C . GLU A 1 178 ? -20.098 -9.429 12.784 1.00 94.75 178 GLU A C 1
ATOM 1400 O O . GLU A 1 178 ? -20.901 -9.530 13.711 1.00 94.75 178 GLU A O 1
ATOM 1405 N N . GLN A 1 179 ? -19.027 -10.226 12.679 1.00 94.31 179 GLN A N 1
ATOM 1406 C CA . GLN A 1 179 ? -18.712 -11.275 13.656 1.00 94.31 179 GLN A CA 1
ATOM 1407 C C . GLN A 1 179 ? -18.449 -10.706 15.051 1.00 94.31 179 GLN A C 1
ATOM 1409 O O . GLN A 1 179 ? -18.876 -11.303 16.037 1.00 94.31 179 GLN A O 1
ATOM 1414 N N . LEU A 1 180 ? -17.767 -9.559 15.149 1.00 94.00 180 LEU A N 1
ATOM 1415 C CA . LEU A 1 180 ? -17.550 -8.874 16.425 1.00 94.00 180 LEU A CA 1
ATOM 1416 C C . LEU A 1 180 ? -18.879 -8.474 17.065 1.00 94.00 180 LEU A C 1
ATOM 1418 O O . LEU A 1 180 ? -19.133 -8.815 18.219 1.00 94.00 180 LEU A O 1
ATOM 1422 N N . ILE A 1 181 ? -19.729 -7.773 16.315 1.00 94.94 181 ILE A N 1
ATOM 1423 C CA . ILE A 1 181 ? -21.038 -7.314 16.795 1.00 94.94 181 ILE A CA 1
ATOM 1424 C C . ILE A 1 181 ? -21.892 -8.505 17.228 1.00 94.94 181 ILE A C 1
ATOM 1426 O O . ILE A 1 181 ? -22.478 -8.477 18.311 1.00 94.94 181 ILE A O 1
ATOM 1430 N N . GLU A 1 182 ? -21.936 -9.554 16.411 1.00 94.88 182 GLU A N 1
ATOM 1431 C CA . GLU A 1 182 ? -22.710 -10.759 16.688 1.00 94.88 182 GLU A CA 1
ATOM 1432 C C . GLU A 1 182 ? -22.207 -11.479 17.947 1.00 94.88 182 GLU A C 1
ATOM 1434 O O . GLU A 1 182 ? -22.999 -11.795 18.834 1.00 94.88 182 GLU A O 1
ATOM 1439 N N . ALA A 1 183 ? -20.889 -11.636 18.105 1.00 93.62 183 ALA A N 1
ATOM 1440 C CA . ALA A 1 183 ? -20.298 -12.251 19.293 1.00 93.62 183 ALA A CA 1
ATOM 1441 C C . ALA A 1 183 ? -20.641 -11.494 20.589 1.00 93.62 183 ALA A C 1
ATOM 1443 O O . ALA A 1 183 ? -20.857 -12.116 21.632 1.00 93.62 183 ALA A O 1
ATOM 1444 N N . PHE A 1 184 ? -20.717 -10.159 20.551 1.00 93.94 184 PHE A N 1
ATOM 1445 C CA . PHE A 1 184 ? -21.149 -9.379 21.714 1.00 93.94 184 PHE A CA 1
ATOM 1446 C C . PHE A 1 184 ? -22.663 -9.453 21.941 1.00 93.94 184 PHE A C 1
ATOM 1448 O O . PHE A 1 184 ? -23.092 -9.557 23.092 1.00 93.94 184 PHE A O 1
ATOM 1455 N N . ARG A 1 185 ? -23.476 -9.469 20.880 1.00 93.75 185 ARG A N 1
ATOM 1456 C CA . ARG A 1 185 ? -24.936 -9.635 20.990 1.00 93.75 185 ARG A CA 1
ATOM 1457 C C . ARG A 1 185 ? -25.320 -10.981 21.591 1.00 93.75 185 ARG A C 1
ATOM 1459 O O . ARG A 1 185 ? -26.189 -11.022 22.459 1.00 93.75 185 ARG A O 1
ATOM 1466 N N . GLN A 1 186 ? -24.625 -12.055 21.218 1.00 93.56 186 GLN A N 1
ATOM 1467 C CA . GLN A 1 186 ? -24.824 -13.393 21.792 1.00 93.56 186 GLN A CA 1
ATOM 1468 C C . GLN A 1 186 ? -24.529 -13.448 23.295 1.00 93.56 186 GLN A C 1
ATOM 1470 O O . GLN A 1 186 ? -25.132 -14.237 24.018 1.00 93.56 186 GLN A O 1
ATOM 1475 N N . LYS A 1 187 ? -23.648 -12.573 23.790 1.00 91.00 187 LYS A N 1
ATOM 1476 C CA . LYS A 1 187 ? -23.367 -12.404 25.224 1.00 91.00 187 LYS A CA 1
ATOM 1477 C C . LYS A 1 187 ? -24.366 -11.488 25.944 1.00 91.00 187 LYS A C 1
ATOM 1479 O O . LYS A 1 187 ? -24.207 -11.235 27.134 1.00 91.00 187 LYS A O 1
ATOM 1484 N N . GLY A 1 188 ? -25.384 -10.987 25.243 1.00 90.69 188 GLY A N 1
ATOM 1485 C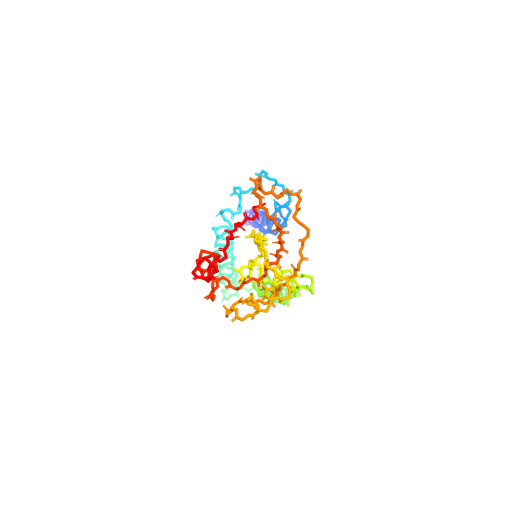 CA . GLY A 1 188 ? -26.412 -10.103 25.793 1.00 90.69 188 GLY A CA 1
ATOM 1486 C C . GLY A 1 188 ? -26.067 -8.612 25.741 1.00 90.69 188 GLY A C 1
ATOM 1487 O O . GLY A 1 188 ? -26.828 -7.797 26.266 1.00 90.69 188 GLY A O 1
ATOM 1488 N N . HIS A 1 189 ? -24.959 -8.224 25.100 1.00 90.88 189 HIS A N 1
ATOM 1489 C CA . HIS A 1 189 ? -24.598 -6.814 24.956 1.00 90.88 189 HIS A CA 1
ATOM 1490 C C . HIS A 1 189 ? -25.403 -6.152 23.837 1.00 90.88 189 HIS A C 1
ATOM 1492 O O . HIS A 1 189 ? -25.516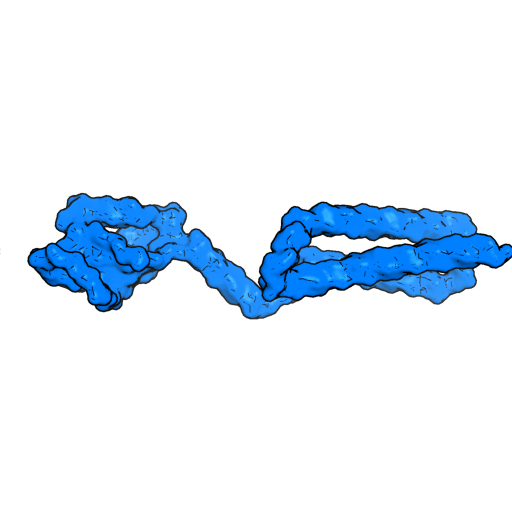 -6.671 22.725 1.00 90.88 189 HIS A O 1
ATOM 1498 N N . ARG A 1 190 ? -25.911 -4.945 24.094 1.00 90.31 190 ARG A N 1
ATOM 1499 C CA . ARG A 1 190 ? -26.474 -4.087 23.043 1.00 90.31 190 ARG A CA 1
ATOM 1500 C C . ARG A 1 190 ? -25.350 -3.258 22.438 1.00 90.31 190 ARG A C 1
ATOM 1502 O O . ARG A 1 190 ? -24.929 -2.282 23.054 1.00 90.31 190 ARG A O 1
ATOM 1509 N N . VAL A 1 191 ? -24.876 -3.673 21.263 1.00 92.44 191 VAL A N 1
ATOM 1510 C CA . VAL A 1 191 ? -23.751 -3.051 20.546 1.00 92.44 191 VAL A CA 1
ATOM 1511 C C . VAL A 1 191 ? -24.207 -2.406 19.242 1.00 92.44 191 VAL A C 1
ATOM 1513 O O . VAL A 1 191 ? -24.969 -3.012 18.477 1.00 92.44 191 VAL A O 1
ATOM 1516 N N . TRP A 1 192 ? -23.704 -1.203 18.977 1.00 90.62 192 TRP A N 1
ATOM 1517 C CA . TRP A 1 192 ? -23.817 -0.499 17.698 1.00 90.62 192 TRP A CA 1
ATOM 1518 C C . TRP A 1 192 ? -22.459 0.063 17.281 1.00 90.62 192 TRP A C 1
ATOM 1520 O O . TRP A 1 192 ? -21.546 0.212 18.097 1.00 90.62 192 TRP A O 1
ATOM 1530 N N . VAL A 1 193 ? -22.331 0.349 15.991 1.00 91.44 193 VAL A N 1
ATOM 1531 C CA . VAL A 1 193 ? -21.135 0.941 15.395 1.00 91.44 193 VAL A CA 1
ATOM 1532 C C . VAL A 1 193 ? -21.377 2.430 15.223 1.00 91.44 193 VAL A C 1
ATOM 1534 O O . VAL A 1 193 ? -22.469 2.832 14.826 1.00 91.44 193 VAL A O 1
ATOM 1537 N N . GLN A 1 194 ? -20.372 3.234 15.545 1.00 84.62 194 GLN A N 1
ATOM 1538 C CA . GLN A 1 194 ? -20.335 4.636 15.163 1.00 84.62 194 GLN A CA 1
ATOM 1539 C C . GLN A 1 194 ? -19.507 4.750 13.878 1.00 84.62 194 GLN A C 1
ATOM 1541 O O . GLN A 1 194 ? -18.322 4.400 13.896 1.00 84.62 194 GLN A O 1
ATOM 1546 N N . GLU A 1 195 ? -20.160 5.163 12.789 1.00 68.88 195 GLU A N 1
ATOM 1547 C CA . GLU A 1 195 ? -19.515 5.496 11.507 1.00 68.88 195 GLU A CA 1
ATOM 1548 C C . GLU A 1 195 ? -18.672 6.774 11.605 1.00 68.88 195 GLU A C 1
ATOM 1550 O O . GLU A 1 195 ? -19.063 7.697 12.363 1.00 68.88 195 GLU A O 1
#

Foldseek 3Di:
DVVVVVVVVVVVVVVVVVVCCVVVVVVVVVVVVVPVVCPVVVVCPVVVVVVVVVVVVVVVVVVVCCDPDPNDDPDPVVVVVVVVVVVVVVVVVCCVVVVVCCDPVNVVVVVVVVLVVFKDKWKKKWWADDDPVVVLVVQVPQPFWDDKDKDDDPDDPPDPGDMTMITIMGTCVRDDPVRVCVVCVVVVIDMDTDD

Secondary structure (DSSP, 8-state):
-HHHHHHHHHHHHHHHHHHHHHHHHHHHHHHHTT-GGGHHHHHTHHHHHHHHHHHHHHHHHHHHHHHHSS---S-HHHHHHHHHHHHHHHHHHHHHHH-----HHHHHHHHHHHHHHHEEEEEEEEESS--HHHHHHHHHTSTTEEEEEEE--SS--S-SS-EEEEEEEEETTT--HHHHHHHHHHTT-EEEEE-